Protein AF-A0A9D7I7E7-F1 (afdb_monomer)

Nearest PDB structures (foldseek):
  8u0g-assembly1_B  TM=2.280E-01  e=3.525E+00  Deinococcus radiodurans R1 = ATCC 13939 = DSM 20539

Sequence (241 aa):
MRFFTHRPIELPMTETVLAFILGQGILGSLLHFPALAGQFTLPVLISLITPFACWGLWHLYGVSGTVPKAISQLYQEFRSAPLSWQIMSLAVVFILIASGCSVAAAVTEDARAYYMVLPKVVAASHRLVPLPLYEDFSAVGLLAEMQLAALFLLGMPGGSSRLFCWLTALAGSVILFAISRCAGLARRSQIITLAMLLTSSAAALLWGTGKTDFLPQPTGLLDITTHSEAGMTYPERTLLS

Organism: NCBI:txid2954373

Structure (mm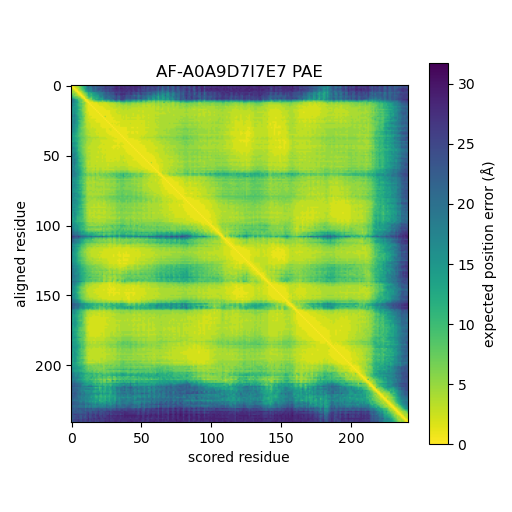CIF, N/CA/C/O backbone):
data_AF-A0A9D7I7E7-F1
#
_entry.id   AF-A0A9D7I7E7-F1
#
loop_
_atom_site.group_PDB
_atom_site.id
_atom_site.type_symbol
_atom_site.label_atom_id
_atom_site.label_alt_id
_atom_site.label_comp_id
_atom_site.label_asym_id
_atom_site.label_entity_id
_atom_site.label_seq_id
_atom_site.pdbx_PDB_ins_code
_atom_site.Cartn_x
_atom_site.Cartn_y
_atom_site.Cartn_z
_atom_site.occupancy
_atom_site.B_iso_or_equiv
_atom_site.auth_seq_id
_atom_site.auth_comp_id
_atom_site.auth_asym_id
_atom_site.auth_atom_id
_atom_site.pdbx_PDB_model_num
ATOM 1 N N . MET A 1 1 ? -25.559 -20.858 27.869 1.00 39.19 1 MET A N 1
ATOM 2 C CA . MET A 1 1 ? -24.573 -19.962 27.228 1.00 39.19 1 MET A CA 1
ATOM 3 C C . MET A 1 1 ? -24.661 -20.145 25.717 1.00 39.19 1 MET A C 1
ATOM 5 O O . MET A 1 1 ? -24.167 -21.137 25.208 1.00 39.19 1 MET A O 1
ATOM 9 N N . ARG A 1 2 ? -25.372 -19.257 25.006 1.00 32.97 2 ARG A N 1
ATOM 10 C CA . ARG A 1 2 ? -25.401 -19.227 23.532 1.00 32.97 2 ARG A CA 1
ATOM 11 C C . ARG A 1 2 ? -24.279 -18.299 23.067 1.00 32.97 2 ARG A C 1
ATOM 13 O O . ARG A 1 2 ? -24.488 -17.097 22.950 1.00 32.97 2 ARG A O 1
ATOM 20 N N . PHE A 1 3 ? -23.077 -18.839 22.907 1.00 45.84 3 PHE A N 1
ATOM 21 C CA . PHE A 1 3 ? -21.965 -18.110 22.306 1.00 45.84 3 PHE A CA 1
ATOM 22 C C . PHE A 1 3 ? -22.146 -18.158 20.777 1.00 45.84 3 PHE A C 1
ATOM 24 O O . PHE A 1 3 ? -22.202 -19.238 20.207 1.00 45.84 3 PHE A O 1
ATOM 31 N N . PHE A 1 4 ? -22.274 -16.991 20.137 1.00 46.12 4 PHE A N 1
ATOM 32 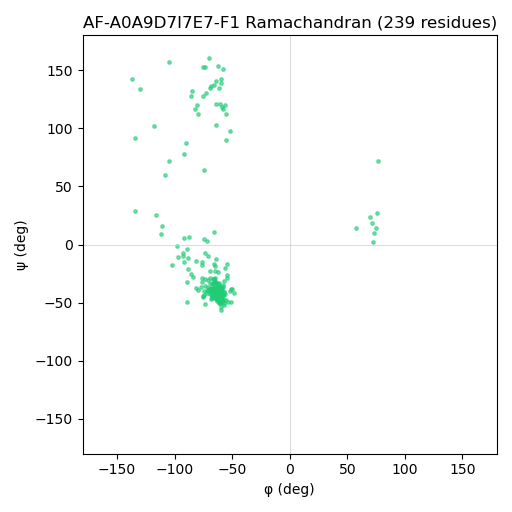C CA . PHE A 1 4 ? -22.257 -16.779 18.675 1.00 46.12 4 PHE A CA 1
ATOM 33 C C . PHE A 1 4 ? -23.517 -17.148 17.858 1.00 46.12 4 PHE A C 1
ATOM 35 O O . PHE A 1 4 ? -23.493 -18.049 17.029 1.00 46.12 4 PHE A O 1
ATOM 42 N N . THR A 1 5 ? -24.607 -16.375 17.973 1.00 41.97 5 THR A N 1
ATOM 43 C CA . THR A 1 5 ? -25.711 -16.397 16.973 1.00 41.97 5 THR A CA 1
ATOM 44 C C . THR A 1 5 ? -25.855 -15.115 16.148 1.00 41.97 5 THR A C 1
ATOM 46 O O . THR A 1 5 ? -26.797 -14.989 15.370 1.00 41.97 5 THR A O 1
ATOM 49 N N . HIS A 1 6 ? -24.916 -14.174 16.243 1.00 41.34 6 HIS A N 1
ATOM 50 C CA . HIS A 1 6 ? -24.877 -13.021 15.343 1.00 41.34 6 HIS A CA 1
ATOM 51 C C . HIS A 1 6 ? -23.580 -13.030 14.541 1.00 41.34 6 HIS A C 1
ATOM 53 O O . HIS A 1 6 ? -22.527 -12.656 15.051 1.00 41.34 6 HIS A O 1
ATOM 59 N N . ARG A 1 7 ? -23.666 -13.457 13.271 1.00 45.22 7 ARG A N 1
ATOM 60 C CA . ARG A 1 7 ? -22.649 -13.113 12.271 1.00 45.22 7 ARG A CA 1
ATOM 61 C C . ARG A 1 7 ? -22.603 -11.582 12.188 1.00 45.22 7 ARG A C 1
ATOM 63 O O . ARG A 1 7 ? -23.636 -10.985 11.879 1.00 45.22 7 ARG A O 1
ATOM 70 N N . PRO A 1 8 ? -21.473 -10.932 12.503 1.00 48.78 8 PRO A N 1
ATOM 71 C CA . PRO A 1 8 ? -21.396 -9.482 12.454 1.00 48.78 8 PRO A CA 1
ATOM 72 C C . PRO A 1 8 ? -21.550 -8.990 11.009 1.00 48.78 8 PRO A C 1
ATOM 74 O O . PRO A 1 8 ? -20.964 -9.542 10.082 1.00 48.78 8 PRO A O 1
ATOM 77 N N . ILE A 1 9 ? -22.326 -7.919 10.841 1.00 50.56 9 ILE A N 1
ATOM 78 C CA . ILE A 1 9 ? -22.757 -7.281 9.580 1.00 50.56 9 ILE A CA 1
ATOM 79 C C . ILE A 1 9 ? -21.586 -6.642 8.775 1.00 50.56 9 ILE A C 1
ATOM 81 O O . ILE A 1 9 ? -21.799 -5.956 7.784 1.00 50.56 9 ILE A O 1
ATOM 85 N N . GLU A 1 10 ? -20.320 -6.887 9.130 1.00 54.44 10 GLU A N 1
ATOM 86 C CA . GLU A 1 10 ? -19.166 -6.116 8.621 1.00 54.44 10 GLU A CA 1
ATOM 87 C C . GLU A 1 10 ? -18.212 -6.867 7.673 1.00 54.44 10 GLU A C 1
ATOM 89 O O . GLU A 1 10 ? -17.110 -6.388 7.408 1.00 54.44 10 GLU A O 1
ATOM 94 N N . LEU A 1 11 ? -18.628 -8.006 7.115 1.00 59.19 11 LEU A N 1
ATOM 95 C CA . LEU A 1 11 ? -17.880 -8.712 6.061 1.00 59.19 11 LEU A CA 1
ATOM 96 C C . LEU A 1 11 ? -17.436 -7.836 4.862 1.00 59.19 11 LEU A C 1
ATOM 98 O O . LEU A 1 11 ? -16.289 -7.997 4.440 1.00 59.19 11 LEU A O 1
ATOM 102 N N . PRO A 1 12 ? -18.217 -6.851 4.354 1.00 71.19 12 PRO A N 1
ATOM 103 C CA . PRO A 1 12 ? -17.837 -6.180 3.106 1.00 71.19 12 PRO A CA 1
ATOM 104 C C . PRO A 1 12 ? -16.560 -5.334 3.210 1.00 71.19 12 PRO A C 1
ATOM 106 O O . PRO A 1 12 ? -15.839 -5.191 2.222 1.00 71.19 12 PRO A O 1
ATOM 109 N N . MET A 1 13 ? -16.238 -4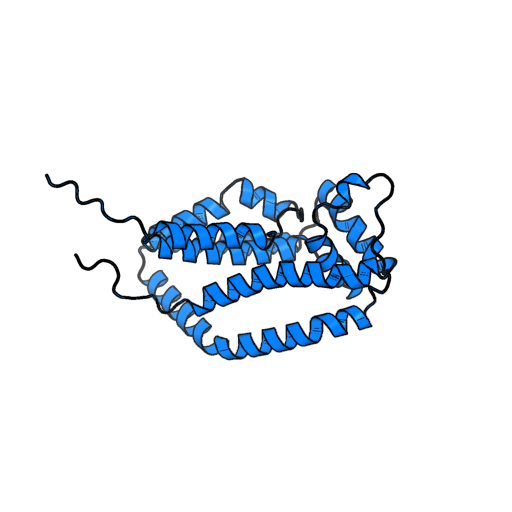.773 4.386 1.00 77.31 13 MET A N 1
ATOM 110 C CA . MET A 1 13 ? -15.012 -3.973 4.540 1.00 77.31 13 MET A CA 1
ATOM 111 C C . MET A 1 13 ? -13.765 -4.853 4.586 1.00 77.31 13 MET A C 1
ATOM 113 O O . MET A 1 13 ? -12.781 -4.541 3.920 1.00 77.31 13 MET A O 1
ATOM 117 N N . THR A 1 14 ? -13.805 -5.969 5.317 1.00 83.38 14 THR A N 1
ATOM 118 C CA . THR A 1 14 ? -12.681 -6.914 5.365 1.00 83.38 14 THR A CA 1
ATOM 119 C C . THR A 1 14 ? -12.438 -7.551 3.999 1.00 83.38 14 THR A C 1
ATOM 121 O O . THR A 1 14 ? -11.290 -7.623 3.572 1.00 83.38 14 THR A O 1
ATOM 124 N N . GLU A 1 15 ? -13.498 -7.930 3.279 1.00 84.25 15 GLU A N 1
ATOM 125 C CA . GLU A 1 15 ? -13.406 -8.443 1.905 1.00 84.25 15 GLU A CA 1
ATOM 126 C C . GLU A 1 15 ? -12.780 -7.418 0.953 1.00 84.25 15 GLU A C 1
ATOM 128 O O . GLU A 1 15 ? -11.873 -7.755 0.196 1.00 84.25 15 GLU A O 1
ATOM 133 N N . THR A 1 16 ? -13.193 -6.148 1.036 1.00 86.25 16 THR A N 1
ATOM 134 C CA . THR A 1 16 ? -12.627 -5.072 0.203 1.00 86.25 16 THR A CA 1
ATOM 135 C C . THR A 1 16 ? -11.146 -4.842 0.510 1.00 86.25 16 THR A C 1
ATOM 137 O O . THR A 1 16 ? -10.344 -4.661 -0.404 1.00 86.25 16 THR A O 1
ATOM 140 N N . VAL A 1 17 ? -10.758 -4.875 1.787 1.00 88.31 17 VAL A N 1
ATOM 141 C CA . VAL A 1 17 ? -9.356 -4.722 2.202 1.00 88.31 17 VAL A CA 1
ATOM 142 C C . VAL A 1 17 ? -8.510 -5.919 1.768 1.00 88.31 17 VAL A C 1
ATOM 144 O O . VAL A 1 17 ? -7.390 -5.738 1.293 1.00 88.31 17 VAL A O 1
ATOM 147 N N . LEU A 1 18 ? -9.042 -7.137 1.870 1.00 88.56 18 LEU A N 1
ATOM 148 C CA . LEU A 1 18 ? -8.365 -8.335 1.384 1.00 88.56 18 LEU A CA 1
ATOM 149 C C . LEU A 1 18 ? -8.192 -8.285 -0.139 1.00 88.56 18 LEU A C 1
ATOM 151 O O . LEU A 1 18 ? -7.091 -8.511 -0.638 1.00 88.56 18 LEU A O 1
ATOM 155 N N . ALA A 1 19 ? -9.245 -7.913 -0.871 1.00 89.06 19 ALA A N 1
ATOM 156 C CA . ALA A 1 19 ? -9.195 -7.707 -2.314 1.00 89.06 19 ALA A CA 1
ATOM 157 C C . ALA A 1 19 ? -8.182 -6.620 -2.700 1.00 89.06 19 ALA A C 1
ATOM 159 O O . ALA A 1 19 ? -7.468 -6.782 -3.686 1.00 89.06 19 ALA A O 1
ATOM 160 N N . PHE A 1 20 ? -8.062 -5.547 -1.910 1.00 89.88 20 PHE A N 1
ATOM 161 C CA . PHE A 1 20 ? -7.036 -4.524 -2.104 1.00 89.88 20 PHE A CA 1
ATOM 162 C C . PHE A 1 20 ? -5.623 -5.106 -1.970 1.00 89.88 20 PHE A C 1
ATOM 164 O O . PHE A 1 20 ? -4.814 -4.919 -2.877 1.00 89.88 20 PHE A O 1
ATOM 171 N N . ILE A 1 21 ? -5.330 -5.842 -0.891 1.00 89.44 21 ILE A N 1
ATOM 172 C CA . ILE A 1 21 ? -4.008 -6.451 -0.676 1.00 89.44 21 ILE A CA 1
ATOM 173 C C . ILE A 1 21 ? -3.663 -7.443 -1.791 1.00 89.44 21 ILE A C 1
ATOM 175 O O . ILE A 1 21 ? -2.581 -7.369 -2.373 1.00 89.44 21 ILE A O 1
ATOM 179 N N . LEU A 1 22 ? -4.586 -8.349 -2.122 1.00 89.31 22 LEU A N 1
ATOM 180 C CA . LEU A 1 22 ? -4.389 -9.310 -3.208 1.00 89.31 22 LEU A CA 1
ATOM 181 C C . LEU A 1 22 ? -4.222 -8.596 -4.552 1.00 89.31 22 LEU A C 1
ATOM 183 O O . LEU A 1 22 ? -3.347 -8.952 -5.341 1.00 89.31 22 LEU A O 1
ATOM 187 N N . GLY A 1 23 ? -5.004 -7.542 -4.779 1.00 90.88 23 GLY A N 1
ATOM 188 C CA . GLY A 1 23 ? -4.911 -6.679 -5.947 1.00 90.88 23 GLY A CA 1
ATOM 189 C C . GLY A 1 23 ? -3.542 -6.019 -6.094 1.00 90.88 23 GLY A C 1
ATOM 190 O O . GLY A 1 23 ? -3.043 -5.953 -7.212 1.00 90.88 23 GLY A O 1
ATOM 191 N N . GLN A 1 24 ? -2.889 -5.597 -5.001 1.00 89.12 24 GLN A N 1
ATOM 192 C CA . GLN A 1 24 ? -1.513 -5.082 -5.057 1.00 89.12 24 GLN A CA 1
ATOM 193 C C . GLN A 1 24 ? -0.538 -6.151 -5.575 1.00 89.12 24 GLN A C 1
ATOM 195 O O . GLN A 1 24 ? 0.230 -5.887 -6.501 1.00 89.12 24 GLN A O 1
ATOM 200 N N . GLY A 1 25 ? -0.616 -7.376 -5.047 1.00 88.38 25 GLY A N 1
ATOM 201 C CA . GLY A 1 25 ? 0.235 -8.485 -5.490 1.00 88.38 25 GLY A CA 1
ATOM 202 C C . GLY A 1 25 ? -0.005 -8.888 -6.950 1.00 88.38 25 GLY A C 1
ATOM 203 O O . GLY A 1 25 ? 0.948 -9.081 -7.712 1.00 88.38 25 GLY A O 1
ATOM 204 N N . ILE A 1 26 ? -1.273 -8.959 -7.368 1.00 91.44 26 ILE A N 1
ATOM 205 C CA . ILE A 1 26 ? -1.655 -9.245 -8.758 1.00 91.44 26 ILE A CA 1
ATOM 206 C C . ILE A 1 26 ? -1.168 -8.127 -9.681 1.00 91.44 26 ILE A C 1
ATOM 208 O O . ILE A 1 26 ? -0.555 -8.413 -10.705 1.00 91.44 26 ILE A O 1
ATOM 212 N N . LEU A 1 27 ? -1.380 -6.860 -9.314 1.00 91.81 27 LEU A N 1
ATOM 213 C CA . LEU A 1 27 ? -0.952 -5.715 -10.113 1.00 91.81 27 LEU A CA 1
ATOM 214 C C . LEU A 1 27 ? 0.570 -5.696 -10.292 1.00 91.81 27 LEU A C 1
ATOM 216 O O . LEU A 1 27 ? 1.036 -5.567 -11.420 1.00 91.81 27 LEU A O 1
ATOM 220 N N . GLY A 1 28 ? 1.342 -5.883 -9.216 1.00 91.12 28 GLY A N 1
ATOM 221 C CA . GLY A 1 28 ? 2.802 -5.990 -9.306 1.00 91.12 28 GLY A CA 1
ATOM 222 C C . GLY A 1 28 ? 3.240 -7.119 -10.246 1.00 91.12 28 GLY A C 1
ATOM 223 O O . GLY A 1 28 ? 4.122 -6.929 -11.078 1.00 91.12 28 GLY A O 1
ATOM 224 N N . SER A 1 29 ? 2.555 -8.265 -10.187 1.00 92.00 29 SER A N 1
ATOM 225 C CA . SER A 1 29 ? 2.827 -9.410 -11.065 1.00 92.00 29 SER A CA 1
ATOM 226 C C . SER A 1 29 ? 2.488 -9.122 -12.529 1.00 92.00 29 SER A C 1
ATOM 228 O O . SER A 1 29 ? 3.259 -9.467 -13.419 1.00 92.00 29 SER A O 1
ATOM 230 N N . LEU A 1 30 ? 1.357 -8.462 -12.794 1.00 94.50 30 LEU A N 1
ATOM 231 C CA . LEU A 1 30 ? 0.938 -8.088 -14.146 1.00 94.50 30 LEU A CA 1
ATOM 232 C C . LEU A 1 30 ? 1.897 -7.079 -14.784 1.00 94.50 30 LEU A C 1
ATOM 234 O O . LEU A 1 30 ? 2.147 -7.156 -15.984 1.00 94.50 30 LEU A O 1
ATOM 238 N N . LEU A 1 31 ? 2.461 -6.167 -13.988 1.00 95.50 31 LEU A N 1
ATOM 239 C CA . LEU A 1 31 ? 3.440 -5.179 -14.443 1.00 95.50 31 LEU A CA 1
ATOM 240 C C . LEU A 1 31 ? 4.795 -5.800 -14.827 1.00 95.50 31 LEU A C 1
ATOM 242 O O . LEU A 1 31 ? 5.504 -5.218 -15.650 1.00 95.50 31 LEU A O 1
ATOM 246 N N . HIS A 1 32 ? 5.136 -6.992 -14.321 1.00 94.00 32 HIS A N 1
ATOM 247 C CA . HIS A 1 32 ? 6.364 -7.689 -14.725 1.00 94.00 32 HIS A CA 1
ATOM 248 C C . HIS A 1 32 ? 6.382 -8.070 -16.202 1.00 94.00 32 HIS A C 1
ATOM 250 O O . HIS A 1 32 ? 7.414 -7.921 -16.849 1.00 94.00 32 HIS A O 1
ATOM 256 N N . PHE A 1 33 ? 5.271 -8.569 -16.750 1.00 95.44 33 PHE A N 1
ATOM 257 C CA . PHE A 1 33 ? 5.227 -9.059 -18.131 1.00 95.44 33 PHE A CA 1
ATOM 258 C C . PHE A 1 33 ? 5.642 -8.003 -19.168 1.00 95.44 33 PHE A C 1
ATOM 260 O O . PHE A 1 33 ? 6.555 -8.282 -19.951 1.00 95.44 33 PHE A O 1
ATOM 267 N N . PRO A 1 34 ? 5.064 -6.783 -19.182 1.00 96.38 34 PRO A N 1
ATOM 268 C CA . PRO A 1 34 ? 5.501 -5.747 -20.111 1.00 96.38 34 PRO A CA 1
ATOM 269 C C . PRO A 1 34 ? 6.936 -5.287 -19.837 1.00 96.38 34 PRO A C 1
ATOM 271 O O . PRO A 1 34 ? 7.652 -4.972 -20.784 1.00 96.38 34 PRO A O 1
ATOM 274 N N . ALA A 1 35 ? 7.397 -5.294 -18.583 1.00 96.38 35 ALA A N 1
ATOM 275 C CA . ALA A 1 35 ? 8.782 -4.959 -18.257 1.00 96.38 35 ALA A CA 1
ATOM 276 C C . ALA A 1 35 ? 9.779 -5.997 -18.790 1.00 96.38 35 ALA A C 1
ATOM 278 O O . ALA A 1 35 ? 10.775 -5.630 -19.413 1.00 96.38 35 ALA A O 1
ATOM 279 N N . LEU A 1 36 ? 9.497 -7.290 -18.646 1.00 95.62 36 LEU A N 1
ATOM 280 C CA . LEU A 1 36 ? 10.317 -8.361 -19.219 1.00 95.62 36 LEU A CA 1
ATOM 281 C C . LEU A 1 36 ? 10.325 -8.321 -20.753 1.00 95.62 36 LEU A C 1
ATOM 283 O O . LEU A 1 36 ? 11.368 -8.540 -21.369 1.00 95.62 36 LEU A O 1
ATOM 287 N N . ALA A 1 37 ? 9.189 -7.978 -21.364 1.00 96.94 37 ALA A N 1
ATOM 288 C CA . ALA A 1 37 ? 9.056 -7.825 -22.811 1.00 96.94 37 ALA A CA 1
ATOM 289 C C . ALA A 1 37 ? 9.724 -6.552 -23.373 1.00 96.94 37 ALA A C 1
ATOM 291 O O . ALA A 1 37 ? 9.768 -6.382 -24.589 1.00 96.94 37 ALA A O 1
ATOM 292 N N . GLY A 1 38 ? 10.227 -5.647 -22.523 1.00 96.44 38 GLY A N 1
ATOM 293 C CA . GLY A 1 38 ? 10.776 -4.358 -22.962 1.00 96.44 38 GLY A CA 1
ATOM 294 C C . GLY A 1 38 ? 9.716 -3.382 -23.486 1.00 96.44 38 GLY A C 1
ATOM 295 O O . GLY A 1 38 ? 10.020 -2.506 -24.289 1.00 96.44 38 GLY A O 1
ATOM 296 N N . GLN A 1 39 ? 8.461 -3.557 -23.069 1.00 97.25 39 GLN A N 1
ATOM 297 C CA . GLN A 1 39 ? 7.304 -2.760 -23.478 1.00 97.25 39 GLN A CA 1
ATOM 298 C C . GLN A 1 39 ? 6.680 -1.998 -22.300 1.00 97.25 39 GLN A C 1
ATOM 300 O O . GLN A 1 39 ? 5.497 -1.656 -22.345 1.00 97.25 39 GLN A O 1
ATOM 305 N N . PHE A 1 40 ? 7.449 -1.704 -21.245 1.00 97.19 40 PHE A N 1
ATOM 306 C CA . PHE A 1 40 ? 6.977 -0.953 -20.074 1.00 97.19 40 PHE A CA 1
ATOM 307 C C . PHE A 1 40 ? 6.822 0.543 -20.381 1.00 97.19 40 PHE A C 1
ATOM 309 O O . PHE A 1 40 ? 7.532 1.399 -19.858 1.00 97.19 40 PHE A O 1
ATOM 316 N N . THR A 1 41 ? 5.908 0.849 -21.295 1.00 97.44 41 THR A N 1
ATOM 317 C CA . THR A 1 41 ? 5.625 2.184 -21.823 1.00 97.44 41 THR A CA 1
ATOM 318 C C . THR A 1 41 ? 4.334 2.735 -21.228 1.00 97.44 41 THR A C 1
ATOM 320 O O . THR A 1 41 ? 3.469 1.984 -20.774 1.00 97.44 41 THR A O 1
ATOM 323 N N . LEU A 1 42 ? 4.188 4.062 -21.229 1.00 97.12 42 LEU A N 1
ATOM 324 C CA . LEU A 1 42 ? 3.023 4.730 -20.649 1.00 97.12 42 LEU A CA 1
ATOM 325 C C . LEU A 1 42 ? 1.680 4.253 -21.253 1.00 97.12 42 LEU A C 1
ATOM 327 O O . LEU A 1 42 ? 0.763 3.993 -20.475 1.00 97.12 42 LEU A O 1
ATOM 331 N N . PRO A 1 43 ? 1.535 4.060 -22.584 1.00 97.75 43 PRO A N 1
ATOM 332 C CA . PRO A 1 43 ? 0.288 3.550 -23.157 1.00 97.75 43 PRO A CA 1
ATOM 333 C C . PRO A 1 43 ? -0.058 2.140 -22.672 1.00 97.75 43 PRO A C 1
ATOM 335 O O . PRO A 1 43 ? -1.206 1.883 -22.315 1.00 97.75 43 PRO A O 1
ATOM 338 N N . VAL A 1 44 ? 0.936 1.245 -22.605 1.00 97.38 44 VAL A N 1
ATOM 339 C CA . VAL A 1 44 ? 0.751 -0.125 -22.100 1.00 97.38 44 VAL A CA 1
ATOM 340 C C . VAL A 1 44 ? 0.334 -0.085 -20.633 1.00 97.38 44 VAL A C 1
ATOM 342 O O . VAL A 1 44 ? -0.662 -0.707 -20.267 1.00 97.38 44 VAL A O 1
ATOM 345 N N . LEU A 1 45 ? 1.022 0.717 -19.816 1.00 96.88 45 LEU A N 1
ATOM 346 C CA . LEU A 1 45 ? 0.704 0.896 -18.403 1.00 96.88 45 LEU A CA 1
ATOM 347 C C . LEU A 1 45 ? -0.739 1.378 -18.190 1.00 96.88 45 LEU A C 1
ATOM 349 O O . LEU A 1 45 ? -1.478 0.777 -17.413 1.00 96.88 45 LEU A O 1
ATOM 353 N N . ILE A 1 46 ? -1.150 2.439 -18.893 1.00 97.06 46 ILE A N 1
ATOM 354 C CA . ILE A 1 46 ? -2.509 2.986 -18.798 1.00 97.06 46 ILE A CA 1
ATOM 355 C C . ILE A 1 46 ? -3.525 1.933 -19.244 1.00 97.06 46 ILE A C 1
ATOM 357 O O . ILE A 1 46 ? -4.462 1.649 -18.505 1.00 97.06 46 ILE A O 1
ATOM 361 N N . SER A 1 47 ? -3.311 1.295 -20.399 1.00 96.50 47 SER A N 1
ATOM 362 C CA . SER A 1 47 ? -4.230 0.276 -20.921 1.00 96.50 47 SER A CA 1
ATOM 363 C C . SER A 1 47 ? -4.435 -0.894 -19.954 1.00 96.50 47 SER A C 1
ATOM 365 O O . SER A 1 47 ? -5.546 -1.409 -19.842 1.00 96.50 47 SER A O 1
ATOM 367 N N . LEU A 1 48 ? -3.384 -1.270 -19.218 1.00 95.81 48 LEU A N 1
ATOM 368 C CA . LEU A 1 48 ? -3.423 -2.341 -18.236 1.00 95.81 48 LEU A CA 1
ATOM 369 C C . LEU A 1 48 ? -4.142 -1.909 -16.954 1.00 95.81 48 LEU A C 1
ATOM 371 O O . LEU A 1 48 ? -4.963 -2.661 -16.444 1.00 95.81 48 LEU A O 1
ATOM 375 N N . ILE A 1 49 ? -3.860 -0.711 -16.428 1.00 95.19 49 ILE A N 1
ATOM 376 C CA . ILE A 1 49 ? -4.387 -0.248 -15.132 1.00 95.19 49 ILE A CA 1
ATOM 377 C C . ILE A 1 49 ? -5.831 0.252 -15.233 1.00 95.19 49 ILE A C 1
ATOM 379 O O . ILE A 1 49 ? -6.627 -0.002 -14.327 1.00 95.19 49 ILE A O 1
ATOM 383 N N . THR A 1 50 ? -6.194 0.954 -16.310 1.00 95.19 50 THR A N 1
ATOM 384 C CA . THR A 1 50 ? -7.515 1.578 -16.474 1.00 95.19 50 THR A CA 1
ATOM 385 C C . THR A 1 50 ? -8.698 0.631 -16.233 1.00 95.19 50 THR A C 1
ATOM 387 O O . THR A 1 50 ? -9.564 1.015 -15.446 1.00 95.19 50 THR A O 1
ATOM 390 N N . PRO A 1 51 ? -8.782 -0.588 -16.808 1.00 94.94 51 PRO A N 1
ATOM 391 C CA . PRO A 1 51 ? -9.930 -1.466 -16.567 1.00 94.94 51 PRO A CA 1
ATOM 392 C C . PRO A 1 51 ? -10.069 -1.855 -15.089 1.00 94.94 51 PRO A C 1
ATOM 394 O O . PRO A 1 51 ? -11.176 -1.818 -14.550 1.00 94.94 51 PRO A O 1
ATOM 397 N N . PHE A 1 52 ? -8.959 -2.149 -14.403 1.00 93.19 52 PHE A N 1
ATOM 398 C CA . PHE A 1 52 ? -8.975 -2.466 -12.972 1.00 93.19 52 PHE A CA 1
ATOM 399 C C . PHE A 1 52 ? -9.328 -1.248 -12.117 1.00 93.19 52 PHE A C 1
ATOM 401 O O . PHE A 1 52 ? -10.069 -1.380 -11.145 1.00 93.19 52 PHE A O 1
ATOM 408 N N . ALA A 1 53 ? -8.850 -0.057 -12.486 1.00 92.00 53 ALA A N 1
ATOM 409 C CA . ALA A 1 53 ? -9.200 1.184 -11.804 1.00 92.00 53 ALA A CA 1
ATOM 410 C C . ALA A 1 53 ? -10.696 1.502 -11.952 1.00 92.00 53 ALA A C 1
ATOM 412 O O . ALA A 1 53 ? -11.362 1.787 -10.958 1.00 92.00 53 ALA A O 1
ATOM 413 N N . CYS A 1 54 ? -11.251 1.389 -13.163 1.00 94.94 54 CYS A N 1
ATOM 414 C CA . CYS A 1 54 ? -12.681 1.569 -13.415 1.00 94.94 54 CYS A CA 1
ATOM 415 C C . CYS A 1 54 ? -13.526 0.550 -12.640 1.00 94.94 54 CYS A C 1
ATOM 417 O O . CYS A 1 54 ? -14.509 0.932 -12.005 1.00 94.94 54 CYS A O 1
ATOM 419 N N . TRP A 1 55 ? -13.121 -0.724 -12.634 1.00 92.50 55 TRP A N 1
ATOM 420 C CA . TRP A 1 55 ? -13.783 -1.766 -11.846 1.00 92.50 55 TRP A CA 1
ATOM 421 C C . TRP A 1 55 ? -13.738 -1.459 -10.346 1.00 92.50 55 TRP A C 1
ATOM 423 O O . TRP A 1 55 ? -14.760 -1.516 -9.665 1.00 92.50 55 TRP A O 1
ATOM 433 N N . GLY A 1 56 ? -12.562 -1.102 -9.824 1.00 89.94 56 GLY A N 1
ATOM 434 C CA . GLY A 1 56 ? -12.376 -0.756 -8.418 1.00 89.94 56 GLY A CA 1
ATOM 435 C C . GLY A 1 56 ? -13.236 0.435 -7.999 1.00 89.94 56 GLY A C 1
ATOM 436 O O . GLY A 1 56 ? -13.910 0.370 -6.974 1.00 89.94 56 GLY A O 1
ATOM 437 N N . LEU A 1 57 ? -13.284 1.491 -8.817 1.00 91.25 57 LEU A N 1
ATOM 438 C CA . LEU A 1 57 ? -14.135 2.661 -8.581 1.00 91.25 57 LEU A CA 1
ATOM 439 C C . LEU A 1 57 ? -15.627 2.310 -8.610 1.00 91.25 57 LEU A C 1
ATOM 441 O O . LEU A 1 57 ? -16.375 2.781 -7.754 1.00 91.25 57 LEU A O 1
ATOM 445 N N . TRP A 1 58 ? -16.062 1.461 -9.544 1.00 93.31 58 TRP A N 1
ATOM 446 C CA . TRP A 1 58 ? -17.447 0.994 -9.594 1.00 93.31 58 TRP A CA 1
ATOM 447 C C . TRP A 1 58 ? -17.817 0.195 -8.337 1.00 93.31 58 TRP A C 1
ATOM 449 O O . TRP A 1 58 ? -18.849 0.455 -7.715 1.00 93.31 58 TRP A O 1
ATOM 459 N N . HIS A 1 59 ? -16.945 -0.714 -7.900 1.00 88.69 59 HIS A N 1
ATOM 460 C CA . HIS A 1 59 ? -17.159 -1.477 -6.673 1.00 88.69 59 HIS A CA 1
ATOM 461 C C . HIS A 1 59 ? 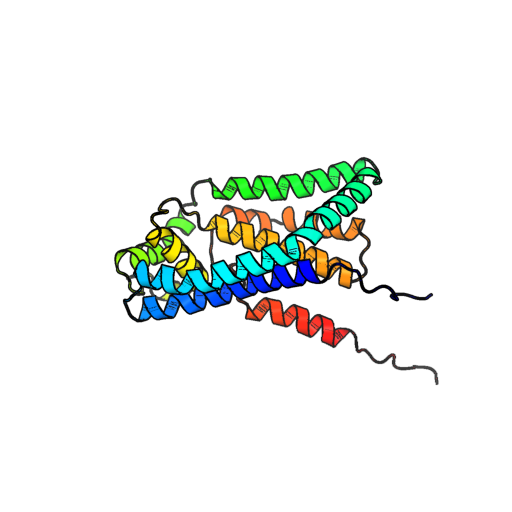-17.198 -0.567 -5.433 1.00 88.69 59 HIS A C 1
ATOM 463 O O . HIS A 1 59 ? -18.100 -0.679 -4.603 1.00 88.69 59 HIS A O 1
ATOM 469 N N . LEU A 1 60 ? -16.274 0.396 -5.331 1.00 86.94 60 LEU A N 1
ATOM 470 C CA . LEU A 1 60 ? -16.256 1.391 -4.252 1.00 86.94 60 LEU A CA 1
ATOM 471 C C . LEU A 1 60 ? -17.537 2.231 -4.220 1.00 86.94 60 LEU A C 1
ATOM 473 O O . LEU A 1 60 ? -18.061 2.506 -3.140 1.00 86.94 60 LEU A O 1
ATOM 477 N N . TYR A 1 61 ? -18.076 2.598 -5.384 1.00 89.12 61 TYR A N 1
ATOM 478 C CA . TYR A 1 61 ? -19.346 3.311 -5.470 1.00 89.12 61 TYR A CA 1
ATOM 479 C C . TYR A 1 61 ? -20.504 2.487 -4.888 1.00 89.12 61 TYR A C 1
ATOM 481 O O . TYR A 1 61 ? -21.312 3.025 -4.131 1.00 89.12 61 TYR A O 1
ATOM 489 N N . GLY A 1 62 ? -20.543 1.174 -5.145 1.00 86.69 62 GLY A N 1
ATOM 490 C CA . GLY A 1 62 ? -21.538 0.268 -4.559 1.00 86.69 62 GLY A CA 1
ATOM 491 C C . GLY A 1 62 ? -21.448 0.152 -3.031 1.00 86.69 62 GLY A C 1
ATOM 492 O O . GLY A 1 62 ? -22.469 0.047 -2.352 1.00 86.69 62 GLY A O 1
ATOM 493 N N . VAL A 1 63 ? -20.237 0.235 -2.473 1.00 84.50 63 VAL A N 1
ATOM 494 C CA . VAL A 1 63 ? -19.984 0.145 -1.021 1.00 84.50 63 VAL A CA 1
ATOM 495 C C . VAL A 1 63 ? -20.082 1.515 -0.325 1.00 84.50 63 VAL A C 1
ATOM 497 O O . VAL A 1 63 ? -20.181 1.589 0.897 1.00 84.50 63 VAL A O 1
ATOM 500 N N . SER A 1 64 ? -20.140 2.621 -1.072 1.00 83.06 64 SER A N 1
ATOM 501 C CA . SER A 1 64 ? -20.128 3.987 -0.522 1.00 83.06 64 SER A CA 1
ATOM 502 C C . SER A 1 64 ? -21.210 4.264 0.534 1.00 83.06 64 SER A C 1
ATOM 504 O O . SER A 1 64 ? -20.987 5.054 1.448 1.00 83.06 64 SER A O 1
ATOM 506 N N . GLY A 1 65 ? -22.358 3.579 0.476 1.00 83.69 65 GLY A N 1
ATOM 507 C CA . GLY A 1 65 ? -23.436 3.719 1.460 1.00 83.69 65 GLY A CA 1
ATOM 508 C C . GLY A 1 65 ? -23.195 3.021 2.807 1.00 83.69 65 GLY A C 1
ATOM 509 O O . GLY A 1 65 ? -23.881 3.334 3.785 1.00 83.69 65 GLY A O 1
ATOM 510 N N . THR A 1 66 ? -22.253 2.076 2.898 1.00 84.31 66 THR A N 1
ATOM 511 C CA . THR A 1 66 ? -21.971 1.329 4.140 1.00 84.31 66 THR A CA 1
ATOM 512 C C . THR A 1 66 ? -20.922 2.020 5.004 1.00 84.31 66 THR A C 1
ATOM 514 O O . THR A 1 66 ? -21.030 1.992 6.231 1.00 84.31 66 THR A O 1
ATOM 517 N N . VAL A 1 67 ? -19.961 2.712 4.386 1.00 83.88 67 VAL A N 1
ATOM 518 C CA . VAL A 1 67 ? -18.863 3.393 5.087 1.00 83.88 67 VAL A CA 1
ATOM 519 C C . VAL A 1 67 ? -19.370 4.456 6.077 1.00 83.88 67 VAL A C 1
ATOM 521 O O . VAL A 1 67 ? -18.979 4.394 7.243 1.00 83.88 67 VAL A O 1
ATOM 524 N N . PRO A 1 68 ? -20.297 5.372 5.722 1.00 87.12 68 PRO A N 1
ATOM 525 C CA . PRO A 1 68 ? -20.827 6.352 6.672 1.00 87.12 68 PRO A CA 1
ATOM 526 C C . PRO A 1 68 ? -21.559 5.708 7.852 1.00 87.12 68 PRO A C 1
ATOM 528 O O . PRO A 1 68 ? -21.479 6.205 8.974 1.00 87.12 68 PRO A O 1
ATOM 531 N N . LYS A 1 69 ? -22.253 4.584 7.620 1.00 87.25 69 LYS A N 1
ATOM 532 C CA . LYS A 1 69 ? -22.946 3.841 8.682 1.00 87.25 69 LYS A CA 1
ATOM 533 C C . LYS A 1 69 ? -21.945 3.225 9.656 1.00 87.25 69 LYS A C 1
ATOM 535 O O . LYS A 1 69 ? -22.115 3.388 10.861 1.00 87.25 69 LYS A O 1
ATOM 540 N N . ALA A 1 70 ? -20.884 2.602 9.141 1.00 84.69 70 ALA A N 1
ATOM 541 C CA . ALA A 1 70 ? -19.802 2.062 9.959 1.00 84.69 70 ALA A CA 1
ATOM 542 C C . ALA A 1 70 ? -19.102 3.169 10.765 1.00 84.69 70 ALA A C 1
ATOM 544 O O . ALA A 1 70 ? -18.924 3.036 11.972 1.00 84.69 70 ALA A O 1
ATOM 545 N N . ILE A 1 71 ? -18.785 4.307 10.136 1.00 87.44 71 ILE A N 1
ATOM 546 C CA . ILE A 1 71 ? -18.195 5.471 10.821 1.00 87.44 71 ILE A CA 1
ATOM 547 C C . ILE A 1 71 ? -19.129 6.001 11.916 1.00 87.44 71 ILE A C 1
ATOM 549 O O . ILE A 1 71 ? -18.674 6.310 13.015 1.00 87.44 71 ILE A O 1
ATOM 553 N N . SER A 1 72 ? -20.435 6.084 11.650 1.00 91.00 72 SER A N 1
ATOM 554 C CA . SER A 1 72 ? -21.417 6.544 12.636 1.00 91.00 72 SER A CA 1
ATOM 555 C C . SER A 1 72 ? -21.494 5.614 13.850 1.00 91.00 72 SER A C 1
ATOM 557 O O . SER A 1 72 ? -21.480 6.092 14.983 1.00 91.00 72 SER A O 1
ATOM 559 N N . GLN A 1 73 ? -21.500 4.296 13.629 1.00 88.69 73 GLN A N 1
ATOM 560 C CA . GLN A 1 73 ? -21.473 3.298 14.703 1.00 88.69 73 GLN A CA 1
ATOM 561 C C . GLN A 1 73 ? -20.187 3.403 15.530 1.00 88.69 73 GLN A C 1
ATOM 563 O O . GLN A 1 73 ? -20.255 3.522 16.752 1.00 88.69 73 GLN A O 1
ATOM 568 N N . LEU A 1 74 ? -19.026 3.479 14.869 1.00 87.94 74 LEU A N 1
ATOM 569 C CA . LEU A 1 74 ? -17.726 3.680 15.519 1.00 87.94 74 LEU A CA 1
ATOM 570 C C . LEU A 1 74 ? -17.696 4.954 16.369 1.00 87.94 74 LEU A C 1
ATOM 572 O O . LEU A 1 74 ? -17.163 4.955 17.477 1.00 87.94 74 LEU A O 1
ATOM 576 N N . TYR A 1 75 ? -18.282 6.038 15.864 1.00 92.50 75 TYR A N 1
ATOM 577 C CA . TYR A 1 75 ? -18.352 7.308 16.573 1.00 92.50 75 TYR A CA 1
ATOM 578 C C . TYR A 1 75 ? -19.252 7.235 17.814 1.00 92.50 75 TYR A C 1
ATOM 580 O O . TYR A 1 75 ? -18.886 7.748 18.873 1.00 92.50 75 TYR A O 1
ATOM 588 N N . GLN A 1 76 ? -20.412 6.580 17.712 1.00 92.25 76 GLN A N 1
ATOM 589 C CA . GLN A 1 76 ? -21.305 6.369 18.855 1.00 92.25 76 GLN A CA 1
ATOM 590 C C . GLN A 1 76 ? -20.637 5.499 19.928 1.00 92.25 76 GLN A C 1
ATOM 592 O O . GLN A 1 76 ? -20.654 5.864 21.106 1.00 92.25 76 GLN A O 1
ATOM 597 N N . GLU A 1 77 ? -19.979 4.407 19.524 1.00 88.94 77 GLU A N 1
ATOM 598 C CA . GLU A 1 77 ? -19.198 3.551 20.423 1.00 88.94 77 GLU A CA 1
ATOM 599 C C . GLU A 1 77 ? -18.088 4.343 21.121 1.00 88.94 77 GLU A C 1
ATOM 601 O O . GLU A 1 77 ? -17.983 4.312 22.348 1.00 88.94 77 GLU A O 1
ATOM 606 N N . PHE A 1 78 ? -17.308 5.112 20.357 1.00 92.44 78 PHE A N 1
ATOM 607 C CA . PHE A 1 78 ? -16.238 5.958 20.878 1.00 92.44 78 PHE A CA 1
ATOM 608 C C . PHE A 1 78 ? -16.758 6.958 21.917 1.00 92.44 78 PHE A C 1
ATOM 610 O O . PHE A 1 78 ? -16.211 7.051 23.015 1.00 92.44 78 PHE A O 1
ATOM 617 N N . ARG A 1 79 ? -17.855 7.662 21.614 1.00 95.06 79 ARG A N 1
ATOM 618 C CA . ARG A 1 79 ? -18.444 8.658 22.520 1.00 95.06 79 ARG A CA 1
ATOM 619 C C . ARG A 1 79 ? -19.003 8.035 23.800 1.00 95.06 79 ARG A C 1
ATOM 621 O O . ARG A 1 79 ? -18.966 8.675 24.847 1.00 95.06 79 ARG A O 1
ATOM 628 N N . SER A 1 80 ? -19.509 6.805 23.725 1.00 94.06 80 SER A N 1
ATOM 629 C CA . SER A 1 80 ? -20.019 6.068 24.889 1.00 94.06 80 SER A CA 1
ATOM 630 C C . SER A 1 80 ? -18.917 5.491 25.790 1.00 94.06 80 SER A C 1
ATOM 632 O O . SER A 1 80 ? -19.186 5.097 26.925 1.00 94.06 80 SER A O 1
ATOM 634 N N . ALA A 1 81 ? -17.672 5.426 25.308 1.00 93.69 81 ALA A N 1
ATOM 635 C CA . ALA A 1 81 ? -16.565 4.831 26.044 1.00 93.69 81 ALA A CA 1
ATOM 636 C C . ALA A 1 81 ? -16.057 5.746 27.180 1.00 93.69 81 ALA A C 1
ATOM 638 O O . ALA A 1 81 ? -16.129 6.970 27.063 1.00 93.69 81 ALA A O 1
ATOM 639 N N . PRO A 1 82 ? -15.474 5.184 28.260 1.00 96.81 82 PRO A N 1
ATOM 640 C CA . PRO A 1 82 ? -14.794 5.971 29.290 1.00 96.81 82 PRO A CA 1
ATOM 641 C C . PRO A 1 82 ? -13.656 6.824 28.711 1.00 96.81 82 PRO A C 1
ATOM 643 O O . PRO A 1 82 ? -12.995 6.406 27.759 1.00 96.81 82 PRO A O 1
ATOM 646 N N . LEU A 1 83 ? -13.364 7.970 29.337 1.00 97.12 83 LEU A N 1
ATOM 647 C CA . LEU A 1 83 ? -12.357 8.933 28.863 1.00 97.12 83 LEU A CA 1
ATOM 648 C C . LEU A 1 83 ? -10.985 8.295 28.580 1.00 97.12 83 LEU A C 1
ATOM 650 O O . LEU A 1 83 ? -10.361 8.598 27.567 1.00 97.12 83 LEU A O 1
ATOM 654 N N . SER A 1 84 ? -10.531 7.364 29.425 1.00 97.06 84 SER A N 1
ATOM 655 C CA . SER A 1 84 ? -9.259 6.654 29.223 1.00 97.06 84 SER A CA 1
ATOM 656 C C . SER A 1 84 ? -9.214 5.875 27.902 1.00 97.06 84 SER A C 1
ATOM 658 O O . SER A 1 84 ? -8.199 5.882 27.208 1.00 97.06 84 SER A O 1
ATOM 660 N N . TRP A 1 85 ? -10.326 5.251 27.511 1.00 94.38 85 TRP A N 1
ATOM 661 C CA . TRP A 1 85 ? -10.449 4.519 26.250 1.00 94.38 85 TRP A CA 1
ATOM 662 C C . TRP A 1 85 ? -10.593 5.439 25.043 1.00 94.38 85 TRP A C 1
ATOM 664 O O . TRP A 1 85 ? -10.102 5.103 23.963 1.00 94.38 85 TRP A O 1
ATOM 674 N N . GLN A 1 86 ? -11.219 6.602 25.222 1.00 95.50 86 GLN A N 1
ATOM 675 C CA . GLN A 1 86 ? -11.264 7.629 24.185 1.00 95.50 86 GLN A CA 1
ATOM 676 C C . GLN A 1 86 ? -9.854 8.132 23.867 1.00 95.50 86 GLN A C 1
ATOM 678 O O . GLN A 1 86 ? -9.455 8.127 22.705 1.00 95.50 86 GLN A O 1
ATOM 683 N N . ILE A 1 87 ? -9.069 8.473 24.895 1.00 96.44 87 ILE A N 1
ATOM 684 C CA . ILE A 1 87 ? -7.674 8.914 24.743 1.00 96.44 87 ILE A CA 1
ATOM 685 C C . ILE A 1 87 ? -6.834 7.826 24.067 1.00 96.44 87 ILE A C 1
ATOM 687 O O . ILE A 1 87 ? -6.126 8.119 23.109 1.00 96.44 87 ILE A O 1
ATOM 691 N N . MET A 1 88 ? -6.951 6.569 24.510 1.00 95.44 88 MET A N 1
ATOM 692 C CA . MET A 1 88 ? -6.228 5.447 23.900 1.00 95.44 88 MET A CA 1
ATOM 693 C C . MET A 1 88 ? -6.568 5.286 22.411 1.00 95.44 88 MET A C 1
ATOM 695 O O . MET A 1 88 ? -5.673 5.170 21.578 1.00 95.44 88 MET A O 1
ATOM 699 N N . SER A 1 89 ? -7.855 5.317 22.056 1.00 94.00 89 SER A N 1
ATOM 700 C CA . SER A 1 89 ? -8.293 5.172 20.660 1.00 94.00 89 SER A CA 1
ATOM 701 C C . SER A 1 89 ? -7.812 6.340 19.796 1.00 94.00 89 SER A C 1
ATOM 703 O O . SER A 1 89 ? -7.346 6.127 18.679 1.00 94.00 89 SER A O 1
ATOM 705 N N . LEU A 1 90 ? -7.870 7.566 20.328 1.00 95.69 90 LEU A N 1
ATOM 706 C CA . LEU A 1 90 ? -7.322 8.758 19.681 1.00 95.69 90 LEU A CA 1
ATOM 707 C C . LEU A 1 90 ? -5.814 8.645 19.469 1.00 95.69 90 LEU A C 1
ATOM 709 O O . LEU A 1 90 ? -5.347 8.971 18.387 1.00 95.69 90 LEU A O 1
ATOM 713 N N . ALA A 1 91 ? -5.064 8.154 20.457 1.00 95.44 91 ALA A N 1
ATOM 714 C CA . ALA A 1 91 ? -3.624 7.954 20.338 1.00 95.44 91 ALA A CA 1
ATOM 715 C C . ALA A 1 91 ? -3.281 6.927 19.246 1.00 95.44 91 ALA A C 1
ATOM 717 O O . ALA A 1 91 ? -2.402 7.184 18.429 1.00 95.44 91 ALA A O 1
ATOM 718 N N . VAL A 1 92 ? -4.009 5.806 19.173 1.00 93.88 92 VAL A N 1
ATOM 719 C CA . VAL A 1 92 ? -3.842 4.792 18.113 1.00 93.88 92 VAL A CA 1
ATOM 720 C C . VAL A 1 92 ? -4.106 5.395 16.731 1.00 93.88 92 VAL A C 1
ATOM 722 O O . VAL A 1 92 ? -3.278 5.265 15.832 1.00 93.88 92 VAL A O 1
ATOM 725 N N . VAL A 1 93 ? -5.232 6.097 16.563 1.00 92.06 93 VAL A N 1
ATOM 726 C CA . VAL A 1 93 ? -5.576 6.762 15.295 1.00 92.06 93 VAL A CA 1
ATOM 727 C C . VAL A 1 93 ? -4.550 7.840 14.946 1.00 92.06 93 VAL A C 1
ATOM 729 O O . VAL A 1 93 ? -4.133 7.942 13.796 1.00 92.06 93 VAL A O 1
ATOM 732 N N . PHE A 1 94 ? -4.100 8.613 15.932 1.00 93.81 94 PHE A N 1
ATOM 733 C CA . PHE A 1 94 ? -3.082 9.638 15.748 1.00 93.81 94 PHE A CA 1
ATOM 734 C C . PHE A 1 94 ? -1.759 9.039 15.272 1.00 93.81 94 PHE A C 1
ATOM 736 O O . PHE A 1 94 ? -1.213 9.531 14.294 1.00 93.81 94 PHE A O 1
ATOM 743 N N . ILE A 1 95 ? -1.271 7.957 15.890 1.00 91.88 95 ILE A N 1
ATOM 744 C CA . ILE A 1 95 ? -0.046 7.264 15.454 1.00 91.88 95 ILE A CA 1
ATOM 745 C C . ILE A 1 95 ? -0.195 6.759 14.013 1.00 91.88 95 ILE A C 1
ATOM 747 O O . ILE A 1 95 ? 0.720 6.922 13.209 1.00 91.88 95 ILE A O 1
ATOM 751 N N . LEU A 1 96 ? -1.354 6.192 13.667 1.00 89.31 96 LEU A N 1
ATOM 752 C CA . LEU A 1 96 ? -1.635 5.673 12.327 1.00 89.31 96 LEU A CA 1
ATOM 753 C C . LEU A 1 96 ? -1.674 6.772 11.247 1.00 89.31 96 LEU A C 1
ATOM 755 O O . LEU A 1 96 ? -1.218 6.567 10.123 1.00 89.31 96 LEU A O 1
ATOM 759 N N . ILE A 1 97 ? -2.213 7.948 11.577 1.00 89.38 97 ILE A N 1
ATOM 760 C CA . ILE A 1 97 ? -2.233 9.109 10.674 1.00 89.38 97 ILE A CA 1
ATOM 761 C C . ILE A 1 97 ? -0.845 9.754 10.606 1.00 89.38 97 ILE A C 1
ATOM 763 O O . ILE A 1 97 ? -0.361 10.060 9.518 1.00 89.38 97 ILE A O 1
ATOM 767 N N . ALA A 1 98 ? -0.178 9.924 11.749 1.00 88.94 98 ALA A N 1
ATOM 768 C CA . ALA A 1 98 ? 1.160 10.498 11.835 1.00 88.94 98 ALA A CA 1
ATOM 769 C C . ALA A 1 98 ? 2.194 9.645 11.085 1.00 88.94 98 ALA A C 1
ATOM 771 O O . ALA A 1 98 ? 3.094 10.197 10.454 1.00 88.94 98 ALA A O 1
ATOM 772 N N . SER A 1 99 ? 2.041 8.316 11.071 1.00 84.25 99 SER A N 1
ATOM 773 C CA . SER A 1 99 ? 2.873 7.447 10.236 1.00 84.25 99 SER A CA 1
ATOM 774 C C . SER A 1 99 ? 2.646 7.692 8.741 1.00 84.25 99 SER A C 1
ATOM 776 O O . SER A 1 99 ? 3.590 7.581 7.965 1.00 84.25 99 SER A O 1
ATOM 778 N N . GLY A 1 100 ? 1.457 8.136 8.327 1.00 84.00 100 GLY A N 1
ATOM 779 C CA . GLY A 1 100 ? 1.176 8.565 6.953 1.00 84.00 100 GLY A CA 1
ATOM 780 C C . GLY A 1 100 ? 1.958 9.809 6.537 1.00 84.00 100 GLY A C 1
ATOM 781 O O . GLY A 1 100 ? 2.400 9.907 5.395 1.00 84.00 100 GLY A O 1
ATOM 782 N N . CYS A 1 101 ? 2.248 10.720 7.470 1.00 84.19 101 CYS A N 1
ATOM 783 C CA . CYS A 1 101 ? 3.114 11.870 7.193 1.00 84.19 101 CYS A CA 1
ATOM 784 C C . CYS A 1 101 ? 4.545 11.448 6.807 1.00 84.19 101 CYS A C 1
ATOM 786 O O . CYS A 1 101 ? 5.224 12.180 6.087 1.00 84.19 101 CYS A O 1
ATOM 788 N N . SER A 1 102 ? 4.998 10.251 7.211 1.00 79.94 102 SER A N 1
ATOM 789 C CA . SER A 1 102 ? 6.312 9.719 6.814 1.00 79.94 102 SER A CA 1
ATOM 790 C C . SER A 1 102 ? 6.429 9.441 5.309 1.00 79.94 102 SER A C 1
ATOM 792 O O . SER A 1 102 ? 7.545 9.397 4.782 1.00 79.94 102 SER A O 1
ATOM 794 N N . VAL A 1 103 ? 5.298 9.324 4.598 1.00 82.00 103 VAL A N 1
ATOM 795 C CA . VAL A 1 103 ? 5.261 9.156 3.138 1.00 82.00 103 VAL A CA 1
ATOM 796 C C . VAL A 1 103 ? 5.935 10.333 2.433 1.00 82.00 103 VAL A C 1
ATOM 798 O O . VAL A 1 103 ? 6.646 10.120 1.454 1.00 82.00 103 VAL A O 1
ATOM 801 N N . ALA A 1 104 ? 5.771 11.551 2.957 1.00 80.44 104 ALA A N 1
ATOM 802 C CA . ALA A 1 104 ? 6.370 12.764 2.401 1.00 80.44 104 ALA A CA 1
ATOM 803 C C . ALA A 1 104 ? 7.841 12.969 2.806 1.00 80.44 104 ALA A C 1
ATOM 805 O O . ALA A 1 104 ? 8.530 13.805 2.223 1.00 80.44 104 ALA A O 1
ATOM 806 N N . ALA A 1 105 ? 8.336 12.236 3.807 1.00 78.12 105 ALA A N 1
ATOM 807 C CA . ALA A 1 105 ? 9.720 12.358 4.239 1.00 78.12 105 ALA A CA 1
ATOM 808 C C . ALA A 1 105 ? 10.678 11.714 3.222 1.00 78.12 105 ALA A C 1
ATOM 810 O O . ALA A 1 105 ? 10.330 10.756 2.529 1.00 78.12 105 ALA A O 1
ATOM 811 N N . ALA A 1 106 ? 11.919 12.202 3.174 1.00 76.00 106 ALA A N 1
ATOM 812 C CA . ALA A 1 106 ? 12.954 11.623 2.323 1.00 76.00 106 ALA A CA 1
ATOM 813 C C . ALA A 1 106 ? 13.212 10.150 2.692 1.00 76.00 106 ALA A C 1
ATOM 815 O O . ALA A 1 106 ? 13.234 9.786 3.874 1.00 76.00 106 ALA A O 1
ATOM 816 N N . VAL A 1 107 ? 13.387 9.303 1.676 1.00 76.50 107 VAL A N 1
ATOM 817 C CA . VAL A 1 107 ? 13.770 7.896 1.853 1.00 76.50 107 VAL A CA 1
ATOM 818 C C . VAL A 1 107 ? 15.241 7.830 2.264 1.00 76.50 107 VAL A C 1
ATOM 820 O O . VAL A 1 107 ? 16.083 8.492 1.654 1.00 76.50 107 VAL A O 1
ATOM 823 N N . THR A 1 108 ? 15.526 7.082 3.331 1.00 76.25 108 THR A N 1
ATOM 824 C CA . THR A 1 108 ? 16.864 6.941 3.925 1.00 76.25 108 THR A CA 1
ATOM 825 C C . THR A 1 108 ? 17.815 6.142 3.027 1.00 76.25 108 THR A C 1
ATOM 827 O O . THR A 1 108 ? 17.382 5.450 2.104 1.00 76.25 108 THR A O 1
ATOM 830 N N . GLU A 1 109 ? 19.119 6.306 3.270 1.00 67.31 109 GLU A N 1
ATOM 831 C CA . GLU A 1 109 ? 20.208 6.077 2.307 1.00 67.31 109 GLU A CA 1
ATOM 832 C C . GLU A 1 109 ? 20.221 4.695 1.644 1.00 67.31 109 GLU A C 1
ATOM 834 O O . GLU A 1 109 ? 20.269 4.602 0.417 1.00 67.31 109 GLU A O 1
ATOM 839 N N . ASP A 1 110 ? 20.115 3.628 2.427 1.00 78.44 110 ASP A N 1
ATOM 840 C CA . ASP A 1 110 ? 20.137 2.251 1.948 1.00 78.44 110 ASP A CA 1
ATOM 841 C C . ASP A 1 110 ? 18.880 1.929 1.132 1.00 78.44 110 ASP A C 1
ATOM 843 O O . ASP A 1 110 ? 18.976 1.460 -0.002 1.00 78.44 110 ASP A O 1
ATOM 847 N N . ALA A 1 111 ? 17.689 2.289 1.612 1.00 77.62 111 ALA A N 1
ATOM 848 C CA . ALA A 1 111 ? 16.470 2.014 0.855 1.00 77.62 111 ALA A CA 1
ATOM 849 C C . ALA A 1 111 ? 16.413 2.766 -0.490 1.00 77.62 111 ALA A C 1
ATOM 851 O O . ALA A 1 111 ? 15.889 2.255 -1.481 1.00 77.62 111 ALA A O 1
ATOM 852 N N . ARG A 1 112 ? 16.999 3.966 -0.548 1.00 80.00 112 ARG A N 1
ATOM 853 C CA . ARG A 1 112 ? 17.117 4.744 -1.784 1.00 80.00 112 ARG A CA 1
ATOM 854 C C . ARG A 1 112 ? 18.081 4.100 -2.785 1.00 80.00 112 ARG A C 1
ATOM 856 O O . ARG A 1 112 ? 17.810 4.153 -3.983 1.00 80.00 112 ARG A O 1
ATOM 863 N N . ALA A 1 113 ? 19.191 3.535 -2.318 1.00 80.31 113 ALA A N 1
ATOM 864 C CA . ALA A 1 113 ? 20.175 2.888 -3.182 1.00 80.31 113 ALA A CA 1
ATOM 865 C C . ALA A 1 113 ? 19.665 1.550 -3.735 1.00 80.31 113 ALA A C 1
ATOM 867 O O . ALA A 1 113 ? 19.853 1.268 -4.913 1.00 80.31 113 ALA A O 1
ATOM 868 N N . TYR A 1 114 ? 18.974 0.764 -2.910 1.00 80.56 114 TYR A N 1
ATOM 869 C CA . TYR A 1 114 ? 18.563 -0.587 -3.284 1.00 80.56 114 TYR A CA 1
ATOM 870 C C . TYR A 1 114 ? 17.193 -0.628 -3.979 1.00 80.56 114 TYR A C 1
ATOM 872 O O . TYR A 1 114 ? 17.092 -1.155 -5.080 1.00 80.56 114 TYR A O 1
ATOM 880 N N . TYR A 1 115 ? 16.161 0.014 -3.418 1.00 83.50 115 TYR A N 1
ATOM 881 C CA . TYR A 1 115 ? 14.775 -0.168 -3.887 1.00 83.50 115 TYR A CA 1
ATOM 882 C C . TYR A 1 115 ? 14.274 0.907 -4.855 1.00 83.50 115 TYR A C 1
ATOM 884 O O . TYR A 1 115 ? 13.190 0.780 -5.418 1.00 83.50 115 TYR A O 1
ATOM 892 N N . MET A 1 116 ? 15.008 2.012 -5.041 1.00 87.25 116 MET A N 1
ATOM 893 C CA . MET A 1 116 ? 14.603 3.065 -5.990 1.00 87.25 116 MET A CA 1
ATOM 894 C C . MET A 1 116 ? 15.377 3.031 -7.302 1.00 87.25 116 MET A C 1
ATOM 896 O O . MET A 1 116 ? 14.934 3.647 -8.272 1.00 87.25 116 MET A O 1
ATOM 900 N N . VAL A 1 117 ? 16.525 2.355 -7.349 1.00 90.12 117 VAL A N 1
ATOM 901 C CA . VAL A 1 117 ? 17.362 2.329 -8.550 1.00 90.12 117 VAL A CA 1
ATOM 902 C C . VAL A 1 117 ? 16.725 1.452 -9.620 1.00 90.12 117 VAL A C 1
ATOM 904 O O . VAL A 1 117 ? 16.512 1.950 -10.726 1.00 90.12 117 VAL A O 1
ATOM 907 N N . LEU A 1 118 ? 16.331 0.213 -9.296 1.00 91.25 118 LEU A N 1
ATOM 908 C CA . LEU A 1 118 ? 15.715 -0.678 -10.283 1.00 91.25 118 LEU A CA 1
ATOM 909 C C . LEU A 1 118 ? 14.432 -0.068 -10.874 1.00 91.25 118 LEU A C 1
ATOM 911 O O . LEU A 1 118 ? 14.361 0.055 -12.096 1.00 91.25 118 LEU A O 1
ATOM 915 N N . PRO A 1 119 ? 13.477 0.456 -10.082 1.00 92.25 119 PRO A N 1
ATOM 916 C CA . PRO A 1 119 ? 12.279 1.088 -10.634 1.00 92.25 119 PRO A CA 1
ATOM 917 C C . PRO A 1 119 ? 12.551 2.261 -11.577 1.00 92.25 119 PRO A C 1
ATOM 919 O O . PRO A 1 119 ? 11.849 2.426 -12.573 1.00 92.25 119 PRO A O 1
ATOM 922 N N . LYS A 1 120 ? 13.576 3.076 -11.292 1.00 92.25 120 LYS A N 1
ATOM 923 C CA . LYS A 1 120 ? 13.980 4.187 -12.169 1.00 92.25 120 LYS A CA 1
ATOM 924 C C . LYS A 1 120 ? 14.586 3.686 -13.467 1.00 92.25 120 LYS A C 1
ATOM 926 O O . LYS A 1 120 ? 14.266 4.222 -14.524 1.00 92.25 120 LYS A O 1
ATOM 931 N N . VAL A 1 121 ? 15.437 2.665 -13.389 1.00 93.50 121 VAL A N 1
ATOM 932 C CA . VAL A 1 121 ? 16.019 2.029 -14.573 1.00 93.50 121 VAL A CA 1
ATOM 933 C C . VAL A 1 121 ? 14.917 1.416 -15.427 1.00 93.50 121 VAL A C 1
ATOM 935 O O . VAL A 1 121 ? 14.898 1.661 -16.628 1.00 93.50 121 VAL A O 1
ATOM 938 N N . VAL A 1 122 ? 13.954 0.707 -14.835 1.00 95.12 122 VAL A N 1
ATOM 939 C CA . VAL A 1 122 ? 12.825 0.121 -15.572 1.00 95.12 122 VAL A CA 1
ATOM 940 C C . VAL A 1 122 ? 11.939 1.193 -16.201 1.00 95.12 122 VAL A C 1
ATOM 942 O O . VAL A 1 122 ? 11.587 1.081 -17.372 1.00 95.12 122 VAL A O 1
ATOM 945 N N . ALA A 1 123 ? 11.617 2.261 -15.468 1.00 95.12 123 ALA A N 1
ATOM 946 C CA . ALA A 1 123 ? 10.827 3.367 -16.003 1.00 95.12 123 ALA A CA 1
ATOM 947 C C . ALA A 1 123 ? 11.538 4.102 -17.156 1.00 95.12 123 ALA A C 1
ATOM 949 O O . ALA A 1 123 ? 10.879 4.504 -18.110 1.00 95.12 123 ALA A O 1
ATOM 950 N N . ALA A 1 124 ? 12.865 4.256 -17.089 1.00 94.75 124 ALA A N 1
ATOM 951 C CA . ALA A 1 124 ? 13.656 4.948 -18.109 1.00 94.75 124 ALA A CA 1
ATOM 952 C C . ALA A 1 124 ? 13.992 4.071 -19.328 1.00 94.75 124 ALA A C 1
ATOM 954 O O . ALA A 1 124 ? 14.029 4.563 -20.451 1.00 94.75 124 ALA A O 1
ATOM 955 N N . SER A 1 125 ? 14.263 2.782 -19.115 1.00 95.88 125 SER A N 1
ATOM 956 C CA . SER A 1 125 ? 14.646 1.833 -20.173 1.00 95.88 125 SER A CA 1
ATOM 957 C C . SER A 1 125 ? 13.462 1.072 -20.769 1.00 95.88 125 SER A C 1
ATOM 959 O O . SER A 1 125 ? 13.631 0.357 -21.755 1.00 95.88 125 SER A O 1
ATOM 961 N N . HIS A 1 126 ? 12.278 1.188 -20.159 1.00 96.75 126 HIS A N 1
ATOM 962 C CA . HIS A 1 126 ? 11.075 0.413 -20.471 1.00 96.75 126 HIS A CA 1
ATOM 963 C C . HIS A 1 126 ? 11.255 -1.110 -20.360 1.00 96.75 126 HIS A C 1
ATOM 965 O O . HIS A 1 126 ? 10.407 -1.870 -20.839 1.00 96.75 126 HIS A O 1
ATOM 971 N N . ARG A 1 127 ? 12.341 -1.569 -19.724 1.00 96.38 127 ARG A N 1
ATOM 972 C CA . ARG A 1 127 ? 12.708 -2.979 -19.627 1.00 96.38 127 ARG A CA 1
ATOM 973 C C . ARG A 1 127 ? 13.179 -3.338 -18.225 1.00 96.38 127 ARG A C 1
ATOM 975 O O . ARG A 1 127 ? 13.896 -2.580 -17.582 1.00 96.38 127 ARG A O 1
ATOM 982 N N . LEU A 1 128 ? 12.821 -4.538 -17.784 1.00 94.06 128 LEU A N 1
ATOM 983 C CA . LEU A 1 128 ? 13.409 -5.144 -16.603 1.00 94.06 128 LEU A CA 1
ATOM 984 C C . LEU A 1 128 ? 14.773 -5.741 -16.953 1.00 94.06 128 LEU A C 1
ATOM 986 O O . LEU A 1 128 ? 14.864 -6.700 -17.721 1.00 94.06 128 LEU A O 1
ATOM 990 N N . VAL A 1 129 ? 15.828 -5.140 -16.409 1.00 91.94 129 VAL A N 1
ATOM 991 C CA . VAL A 1 129 ? 17.222 -5.563 -16.584 1.00 91.94 129 VAL A CA 1
ATOM 992 C C . VAL A 1 129 ? 17.857 -5.644 -15.196 1.00 91.94 129 VAL A C 1
ATOM 994 O O . VAL A 1 129 ? 17.655 -4.712 -14.413 1.00 91.94 129 VAL A O 1
ATOM 997 N N . PRO A 1 130 ? 18.591 -6.724 -14.867 1.00 89.00 130 PRO A N 1
ATOM 998 C CA . PRO A 1 130 ? 19.285 -6.817 -13.589 1.00 89.00 130 PRO A CA 1
ATOM 999 C C . PRO A 1 130 ? 20.285 -5.670 -13.444 1.00 89.00 130 PRO A C 1
ATOM 1001 O O . PRO A 1 130 ? 20.924 -5.255 -14.417 1.00 89.00 130 PRO A O 1
ATOM 1004 N N . LEU A 1 131 ? 20.410 -5.149 -12.226 1.00 88.62 131 LEU A N 1
ATOM 1005 C CA . LEU A 1 131 ? 21.377 -4.098 -11.946 1.00 88.62 131 LEU A CA 1
ATOM 1006 C C . LEU A 1 131 ? 22.783 -4.708 -11.893 1.00 88.62 131 LEU A C 1
ATOM 1008 O O . LEU A 1 131 ? 22.986 -5.662 -11.139 1.00 88.62 131 LEU A O 1
ATOM 1012 N N . PRO A 1 132 ? 23.755 -4.168 -12.652 1.00 87.94 132 PRO A N 1
ATOM 1013 C CA . PRO A 1 132 ? 25.121 -4.663 -12.598 1.00 87.94 132 PRO A CA 1
ATOM 1014 C C . PRO A 1 132 ? 25.677 -4.485 -11.182 1.00 87.94 132 PRO A C 1
ATOM 1016 O O . PRO A 1 132 ? 25.522 -3.407 -10.604 1.00 87.94 132 PRO A O 1
ATOM 1019 N N . LEU A 1 133 ? 26.341 -5.518 -10.652 1.00 87.88 133 LEU A N 1
ATOM 1020 C CA . LEU A 1 133 ? 26.875 -5.600 -9.279 1.00 87.88 133 LEU A CA 1
ATOM 1021 C C . LEU A 1 133 ? 25.819 -5.774 -8.168 1.00 87.88 133 LEU A C 1
ATOM 1023 O O . LEU A 1 133 ? 26.177 -5.804 -6.990 1.00 87.88 133 LEU A O 1
ATOM 1027 N N . TYR A 1 134 ? 24.537 -5.886 -8.524 1.00 85.31 134 TYR A N 1
ATOM 1028 C CA . TYR A 1 134 ? 23.416 -6.106 -7.603 1.00 85.31 134 TYR A CA 1
ATOM 1029 C C . TYR A 1 134 ? 22.469 -7.202 -8.118 1.00 85.31 134 TYR A C 1
ATOM 1031 O O . TYR A 1 134 ? 21.269 -7.190 -7.835 1.00 85.31 134 TYR A O 1
ATOM 1039 N N . GLU A 1 135 ? 22.984 -8.158 -8.890 1.00 86.69 135 GLU A N 1
ATOM 1040 C CA . GLU A 1 135 ? 22.202 -9.210 -9.543 1.00 86.69 135 GLU A CA 1
ATOM 1041 C C . GLU A 1 135 ? 21.449 -10.071 -8.519 1.00 86.69 135 GLU A C 1
ATOM 1043 O O . GLU A 1 135 ? 20.252 -10.308 -8.681 1.00 86.69 135 GLU A O 1
ATOM 1048 N N . ASP A 1 136 ? 22.113 -10.437 -7.417 1.00 82.25 136 ASP A N 1
ATOM 1049 C CA . ASP A 1 136 ? 21.526 -11.241 -6.335 1.00 82.25 136 ASP A CA 1
ATOM 1050 C C . ASP A 1 136 ? 20.394 -10.507 -5.599 1.00 82.25 136 ASP A C 1
ATOM 1052 O O . ASP A 1 136 ? 19.454 -11.127 -5.101 1.00 82.25 136 ASP A O 1
ATOM 1056 N N . PHE A 1 137 ? 20.460 -9.173 -5.545 1.00 78.88 137 PHE A N 1
ATOM 1057 C CA . PHE A 1 137 ? 19.443 -8.344 -4.897 1.00 78.88 137 PHE A CA 1
ATOM 1058 C C . PHE A 1 137 ? 18.300 -7.968 -5.849 1.00 78.88 137 PHE A C 1
ATOM 1060 O O . PHE A 1 137 ? 17.192 -7.689 -5.403 1.00 78.88 137 PHE A O 1
ATOM 1067 N N . SER A 1 138 ? 18.536 -8.028 -7.163 1.00 78.38 138 SER A N 1
ATOM 1068 C CA . SER A 1 138 ? 17.576 -7.616 -8.197 1.00 78.38 138 SER A CA 1
ATOM 1069 C C . SER A 1 138 ? 16.301 -8.468 -8.229 1.00 78.38 138 SER A C 1
ATOM 1071 O O . SER A 1 138 ? 15.353 -8.099 -8.910 1.00 78.38 138 SER A O 1
ATOM 1073 N N . ALA A 1 139 ? 16.264 -9.613 -7.540 1.00 78.00 139 ALA A N 1
ATOM 1074 C CA . ALA A 1 139 ? 15.074 -10.459 -7.422 1.00 78.00 139 ALA A CA 1
ATOM 1075 C C . ALA A 1 139 ? 14.205 -10.130 -6.191 1.00 78.00 139 ALA A C 1
ATOM 1077 O O . ALA A 1 139 ? 13.059 -10.579 -6.103 1.00 78.00 139 ALA A O 1
ATOM 1078 N N . VAL A 1 140 ? 14.735 -9.374 -5.226 1.00 78.31 140 VAL A N 1
ATOM 1079 C CA . VAL A 1 140 ? 14.061 -9.084 -3.957 1.00 78.31 140 VAL A CA 1
ATOM 1080 C C . VAL A 1 140 ? 13.128 -7.886 -4.137 1.00 78.31 140 VAL A C 1
ATOM 1082 O O . VAL A 1 140 ? 13.508 -6.873 -4.703 1.00 78.31 140 VAL A O 1
ATOM 1085 N N . GLY A 1 141 ? 11.876 -7.992 -3.678 1.00 75.06 141 GLY A N 1
ATOM 1086 C CA . GLY A 1 141 ? 10.941 -6.855 -3.690 1.00 75.06 141 GLY A CA 1
ATOM 1087 C C . GLY A 1 141 ? 10.390 -6.458 -5.070 1.00 75.06 141 GLY A C 1
ATOM 1088 O O . GLY A 1 141 ? 9.693 -5.446 -5.173 1.00 75.06 141 GLY A O 1
ATOM 1089 N N . LEU A 1 142 ? 10.621 -7.271 -6.107 1.00 86.44 142 LEU A N 1
ATOM 1090 C CA . LEU A 1 142 ? 10.304 -6.972 -7.512 1.00 86.44 142 LEU A CA 1
ATOM 1091 C C . LEU A 1 142 ? 8.851 -6.501 -7.742 1.00 86.44 142 LEU A C 1
ATOM 1093 O O . LEU A 1 142 ? 8.597 -5.561 -8.493 1.00 86.44 142 LEU A O 1
ATOM 1097 N N . LEU A 1 143 ? 7.887 -7.096 -7.026 1.00 89.19 143 LEU A N 1
ATOM 1098 C CA . LEU A 1 143 ? 6.467 -6.725 -7.111 1.00 89.19 143 LEU A CA 1
ATOM 1099 C C . LEU A 1 143 ? 6.223 -5.252 -6.763 1.00 89.19 143 LEU A C 1
ATOM 1101 O O . LEU A 1 143 ? 5.521 -4.545 -7.484 1.00 89.19 143 LEU A O 1
ATOM 1105 N N . ALA A 1 144 ? 6.807 -4.792 -5.661 1.00 87.31 144 ALA A N 1
ATOM 1106 C CA . ALA A 1 144 ? 6.685 -3.418 -5.196 1.00 87.31 144 ALA A CA 1
ATOM 1107 C C . ALA A 1 144 ? 7.451 -2.448 -6.090 1.00 87.31 144 ALA A C 1
ATOM 1109 O O . ALA A 1 144 ? 6.997 -1.342 -6.382 1.00 87.31 144 ALA A O 1
ATOM 1110 N N . GLU A 1 145 ? 8.629 -2.879 -6.527 1.00 90.62 145 GLU A N 1
ATOM 1111 C CA . GLU A 1 145 ? 9.496 -2.116 -7.406 1.00 90.62 145 GLU A CA 1
ATOM 1112 C C . GLU A 1 145 ? 8.812 -1.835 -8.740 1.00 90.62 145 GLU A C 1
ATOM 1114 O O . GLU A 1 145 ? 8.913 -0.727 -9.264 1.00 90.62 145 GLU A O 1
ATOM 1119 N N . MET A 1 146 ? 8.006 -2.769 -9.242 1.00 93.75 146 MET A N 1
ATOM 1120 C CA . MET A 1 146 ? 7.245 -2.544 -10.464 1.00 93.75 146 MET A CA 1
ATOM 1121 C C . MET A 1 146 ? 6.105 -1.550 -10.308 1.00 93.75 146 MET A C 1
ATOM 1123 O O . MET A 1 146 ? 5.865 -0.737 -11.204 1.00 93.75 146 MET A O 1
ATOM 1127 N N . GLN A 1 147 ? 5.432 -1.561 -9.161 1.00 92.50 147 GLN A N 1
ATOM 1128 C CA . GLN A 1 147 ? 4.442 -0.538 -8.835 1.00 92.50 147 GLN A CA 1
ATOM 1129 C C . GLN A 1 147 ? 5.101 0.841 -8.694 1.00 92.50 147 GLN A C 1
ATOM 1131 O O . GLN A 1 147 ? 4.554 1.841 -9.158 1.00 92.50 147 GLN A O 1
ATOM 1136 N N . LEU A 1 148 ? 6.308 0.905 -8.125 1.00 91.31 148 LEU A N 1
ATOM 1137 C CA . LEU A 1 148 ? 7.084 2.141 -8.055 1.00 91.31 148 LEU A CA 1
ATOM 1138 C C . LEU A 1 148 ? 7.570 2.596 -9.443 1.00 91.31 148 LEU A C 1
ATOM 1140 O O . LEU A 1 148 ? 7.533 3.788 -9.744 1.00 91.31 148 LEU A O 1
ATOM 1144 N N . ALA A 1 149 ? 7.957 1.666 -10.318 1.00 93.75 149 ALA A N 1
ATOM 1145 C CA . ALA A 1 149 ? 8.347 1.961 -11.696 1.00 93.75 149 ALA A CA 1
ATOM 1146 C C . ALA A 1 149 ? 7.170 2.547 -12.484 1.00 93.75 149 ALA A C 1
ATOM 1148 O O . ALA A 1 149 ? 7.346 3.502 -13.238 1.00 93.75 149 ALA A O 1
ATOM 1149 N N . ALA A 1 150 ? 5.959 2.024 -12.264 1.00 94.56 150 ALA A N 1
ATOM 1150 C CA . ALA A 1 150 ? 4.734 2.584 -12.824 1.00 94.56 150 ALA A CA 1
ATOM 1151 C C . ALA A 1 150 ? 4.507 4.035 -12.367 1.00 94.56 150 ALA A C 1
ATOM 1153 O O . ALA A 1 150 ? 4.201 4.889 -13.197 1.00 94.56 150 ALA A O 1
ATOM 1154 N N . LEU A 1 151 ? 4.716 4.345 -11.080 1.00 92.06 151 LEU A N 1
ATOM 1155 C CA . LEU A 1 151 ? 4.637 5.726 -10.583 1.00 92.06 151 LEU A CA 1
ATOM 1156 C C . LEU A 1 151 ? 5.680 6.642 -11.238 1.00 92.06 151 LEU A 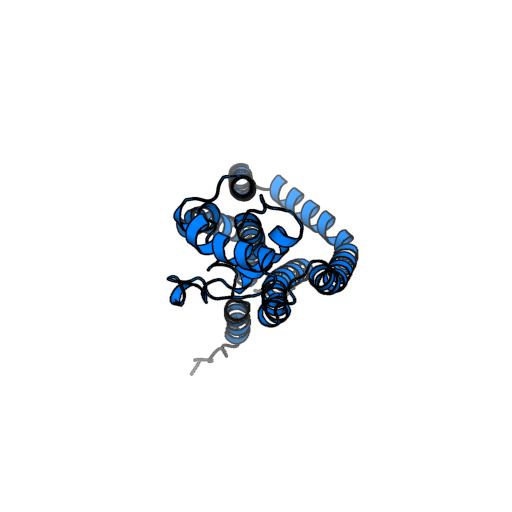C 1
ATOM 1158 O O . LEU A 1 151 ? 5.355 7.767 -11.623 1.00 92.06 151 LEU A O 1
ATOM 1162 N N . PHE A 1 152 ? 6.917 6.171 -11.409 1.00 93.06 152 PHE A N 1
ATOM 1163 C CA . PHE A 1 152 ? 7.946 6.942 -12.109 1.00 93.06 152 PHE A CA 1
ATOM 1164 C C . PHE A 1 152 ? 7.584 7.195 -13.573 1.00 93.06 152 PHE A C 1
ATOM 1166 O O . PHE A 1 152 ? 7.745 8.318 -14.051 1.00 93.06 152 PHE A O 1
ATOM 1173 N N . LEU A 1 153 ? 7.028 6.195 -14.257 1.00 94.12 153 LEU A N 1
ATOM 1174 C CA . LEU A 1 153 ? 6.573 6.316 -15.640 1.00 94.12 153 LEU A CA 1
ATOM 1175 C C . LEU A 1 153 ? 5.382 7.279 -15.791 1.00 94.12 153 LEU A C 1
ATOM 1177 O O . LEU A 1 153 ? 5.266 7.954 -16.810 1.00 94.12 153 LEU A O 1
ATOM 1181 N N . LEU A 1 154 ? 4.538 7.400 -14.760 1.00 93.06 154 LEU A N 1
ATOM 1182 C CA . LEU A 1 154 ? 3.451 8.386 -14.670 1.00 93.06 154 LEU A CA 1
ATOM 1183 C C . LEU A 1 154 ? 3.937 9.818 -14.375 1.00 93.06 154 LEU A C 1
ATOM 1185 O O . LEU A 1 154 ? 3.119 10.716 -14.189 1.00 93.06 154 LEU A O 1
ATOM 1189 N N . GLY A 1 155 ? 5.250 10.056 -14.323 1.00 89.00 155 GLY A N 1
ATOM 1190 C CA . GLY A 1 155 ? 5.801 11.385 -14.068 1.00 89.00 155 GLY A CA 1
ATOM 1191 C C . GLY A 1 155 ? 5.712 11.805 -12.602 1.00 89.00 155 GLY A C 1
ATOM 1192 O O . GLY A 1 155 ? 5.692 12.998 -12.307 1.00 89.00 155 GLY A O 1
ATOM 1193 N N . MET A 1 156 ? 5.693 10.844 -11.672 1.00 85.31 156 MET A N 1
ATOM 1194 C CA . MET A 1 156 ? 5.764 11.098 -10.231 1.00 85.31 156 MET A CA 1
ATOM 1195 C C . MET A 1 156 ? 7.157 10.743 -9.674 1.00 85.31 156 MET A C 1
ATOM 1197 O O . MET A 1 156 ? 7.296 9.768 -8.935 1.00 85.31 156 MET A O 1
ATOM 1201 N N . PRO A 1 157 ? 8.217 11.529 -9.966 1.00 67.12 157 PRO A N 1
ATOM 1202 C CA . PRO A 1 157 ? 9.580 11.274 -9.480 1.00 67.12 157 PRO A CA 1
ATOM 1203 C C . PRO A 1 157 ? 9.728 11.411 -7.957 1.00 67.12 157 PRO A C 1
ATOM 1205 O O . PRO A 1 157 ? 10.709 10.930 -7.393 1.00 67.12 157 PRO A O 1
ATOM 1208 N N . GLY A 1 158 ? 8.758 12.050 -7.295 1.00 66.12 158 GLY A N 1
ATOM 1209 C CA . GLY A 1 158 ? 8.629 12.101 -5.837 1.00 66.12 158 GLY A CA 1
ATOM 1210 C C . GLY A 1 158 ? 7.757 10.988 -5.246 1.00 66.12 158 GLY A C 1
ATOM 1211 O O . GLY A 1 158 ? 7.483 11.020 -4.050 1.00 66.12 158 GLY A O 1
ATOM 1212 N N . GLY A 1 159 ? 7.292 10.033 -6.062 1.00 67.94 159 GLY A N 1
ATOM 1213 C CA . GLY A 1 159 ? 6.548 8.868 -5.593 1.00 67.94 159 GLY A CA 1
ATOM 1214 C C . GLY A 1 159 ? 7.363 8.119 -4.543 1.00 67.94 159 GLY A C 1
ATOM 1215 O O . GLY A 1 159 ? 8.425 7.572 -4.833 1.00 67.94 159 GLY A O 1
ATOM 1216 N N . SER A 1 160 ? 6.891 8.144 -3.300 1.00 73.69 160 SER A N 1
ATOM 1217 C CA . SER A 1 160 ? 7.581 7.520 -2.177 1.00 73.69 160 SER A CA 1
ATOM 1218 C C . SER A 1 160 ? 7.194 6.048 -2.102 1.00 73.69 160 SER A C 1
ATOM 1220 O O . SER A 1 160 ? 6.005 5.730 -2.037 1.00 73.69 160 SER A O 1
ATOM 1222 N N . SER A 1 161 ? 8.180 5.144 -2.047 1.00 74.50 161 SER A N 1
ATOM 1223 C CA . SER A 1 161 ? 7.943 3.712 -1.787 1.00 74.50 161 SER A CA 1
ATOM 1224 C C . SER A 1 161 ? 7.148 3.491 -0.494 1.00 74.50 161 SER A C 1
ATOM 1226 O O . SER A 1 161 ? 6.380 2.538 -0.377 1.00 74.50 161 SER A O 1
ATOM 1228 N N . ARG A 1 162 ? 7.240 4.441 0.446 1.00 81.38 162 ARG A N 1
ATOM 1229 C CA . ARG A 1 162 ? 6.487 4.441 1.702 1.00 81.38 162 ARG A CA 1
ATOM 1230 C C . ARG A 1 162 ? 4.979 4.566 1.518 1.00 81.38 162 ARG A C 1
ATOM 1232 O O . ARG A 1 162 ? 4.260 4.146 2.416 1.00 81.38 162 ARG A O 1
ATOM 1239 N N . LEU A 1 163 ? 4.482 5.103 0.398 1.00 83.94 163 LEU A N 1
ATOM 1240 C CA . LEU A 1 163 ? 3.038 5.200 0.158 1.00 83.94 163 LEU A CA 1
ATOM 1241 C C . LEU A 1 163 ? 2.402 3.807 0.149 1.00 83.94 163 LEU A C 1
ATOM 1243 O O . LEU A 1 163 ? 1.434 3.566 0.866 1.00 83.94 163 LEU A O 1
ATOM 1247 N N . PHE A 1 164 ? 2.976 2.879 -0.617 1.00 83.56 164 PHE A N 1
ATOM 1248 C CA . PHE A 1 164 ? 2.477 1.508 -0.688 1.00 83.56 164 PHE A CA 1
ATOM 1249 C C . PHE A 1 164 ? 2.669 0.767 0.638 1.00 83.56 164 PHE A C 1
ATOM 1251 O O . PHE A 1 164 ? 1.758 0.058 1.067 1.00 83.56 164 PHE A O 1
ATOM 1258 N N . CYS A 1 165 ? 3.789 0.986 1.337 1.00 83.00 165 CYS A N 1
ATOM 1259 C CA . CYS A 1 165 ? 4.004 0.418 2.670 1.00 83.00 165 CYS A CA 1
ATOM 1260 C C . CYS A 1 165 ? 2.957 0.916 3.678 1.00 83.00 165 CYS A C 1
ATOM 1262 O O . CYS A 1 165 ? 2.405 0.121 4.434 1.00 83.00 165 CYS A O 1
ATOM 1264 N N . TRP A 1 166 ? 2.636 2.212 3.664 1.00 86.38 166 TRP A N 1
ATOM 1265 C CA . TRP A 1 166 ? 1.632 2.803 4.546 1.00 86.38 166 TRP A CA 1
ATOM 1266 C C . TRP A 1 166 ? 0.217 2.309 4.225 1.00 86.38 166 TRP A C 1
ATOM 1268 O O . TRP A 1 166 ? -0.501 1.886 5.129 1.00 86.38 166 TRP A O 1
ATOM 1278 N N . LEU A 1 167 ? -0.174 2.273 2.946 1.00 88.25 167 LEU A N 1
ATOM 1279 C CA . LEU A 1 167 ? -1.474 1.730 2.528 1.00 88.25 167 LEU A CA 1
ATOM 1280 C C . LEU A 1 167 ? -1.626 0.250 2.905 1.00 88.25 167 LEU A C 1
ATOM 1282 O O . LEU A 1 167 ? -2.677 -0.176 3.382 1.00 88.25 167 LEU A O 1
ATOM 1286 N N . THR A 1 168 ? -0.561 -0.530 2.745 1.00 86.00 168 THR A N 1
ATOM 1287 C CA . THR A 1 168 ? -0.532 -1.943 3.133 1.00 86.00 168 THR A CA 1
ATOM 1288 C C . THR A 1 168 ? -0.600 -2.109 4.649 1.00 86.00 168 THR A C 1
ATOM 1290 O O . THR A 1 168 ? -1.301 -2.989 5.140 1.00 86.00 168 THR A O 1
ATOM 1293 N N . ALA A 1 169 ? 0.060 -1.239 5.414 1.00 84.88 169 ALA A N 1
ATOM 1294 C CA . ALA A 1 169 ? -0.020 -1.240 6.871 1.00 84.88 169 ALA A CA 1
ATOM 1295 C C . ALA A 1 169 ? -1.419 -0.878 7.385 1.00 84.88 169 ALA A C 1
ATOM 1297 O O . ALA A 1 169 ? -1.899 -1.491 8.341 1.00 84.88 169 ALA A O 1
ATOM 1298 N N . LEU A 1 170 ? -2.100 0.074 6.739 1.00 88.00 170 LEU A N 1
ATOM 1299 C CA . LEU A 1 170 ? -3.503 0.382 7.016 1.00 88.00 170 LEU A CA 1
ATOM 1300 C C . LEU A 1 170 ? -4.387 -0.842 6.771 1.00 88.00 170 LEU A C 1
ATOM 1302 O O . LEU A 1 170 ? -5.163 -1.232 7.642 1.00 88.00 170 LEU A O 1
ATOM 1306 N N . ALA A 1 171 ? -4.227 -1.479 5.612 1.00 89.62 171 ALA A N 1
ATOM 1307 C CA . ALA A 1 171 ? -4.961 -2.683 5.251 1.00 89.62 171 ALA A CA 1
ATOM 1308 C C . ALA A 1 171 ? -4.701 -3.833 6.246 1.00 89.62 171 ALA A C 1
ATOM 1310 O O . ALA A 1 171 ? -5.641 -4.441 6.759 1.00 89.62 171 ALA A O 1
ATOM 1311 N N . GLY A 1 172 ? -3.437 -4.065 6.605 1.00 87.31 172 GLY A N 1
ATOM 1312 C CA . GLY A 1 172 ? -3.038 -5.039 7.620 1.00 87.31 172 GLY A CA 1
ATOM 1313 C C . GLY A 1 172 ? -3.626 -4.737 9.000 1.00 87.31 172 GLY A C 1
ATOM 1314 O O . GLY A 1 172 ? -4.081 -5.650 9.683 1.00 87.31 172 GLY A O 1
ATOM 1315 N N . SER A 1 173 ? -3.709 -3.461 9.386 1.00 89.56 173 SER A N 1
ATOM 1316 C CA . SER A 1 173 ? -4.353 -3.040 10.638 1.00 89.56 173 SER A CA 1
ATOM 1317 C C . SER A 1 173 ? -5.848 -3.375 10.642 1.00 89.56 173 SER A C 1
ATOM 1319 O O . SER A 1 173 ? -6.357 -3.905 11.628 1.00 89.56 173 SER A O 1
ATOM 1321 N N . VAL A 1 174 ? -6.556 -3.138 9.531 1.00 89.44 174 VAL A N 1
ATOM 1322 C CA . VAL A 1 174 ? -7.978 -3.506 9.400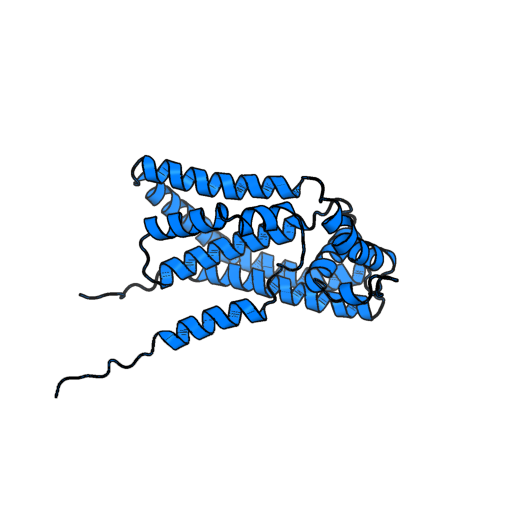 1.00 89.44 174 VAL A CA 1
ATOM 1323 C C . VAL A 1 174 ? -8.170 -5.024 9.440 1.00 89.44 174 VAL A C 1
ATOM 1325 O O . VAL A 1 174 ? -9.102 -5.507 10.081 1.00 89.44 174 VAL A O 1
ATOM 1328 N N . ILE A 1 175 ? -7.278 -5.794 8.815 1.00 89.25 175 ILE A N 1
ATOM 1329 C CA . ILE A 1 175 ? -7.325 -7.261 8.863 1.00 89.25 175 ILE A CA 1
ATOM 1330 C C . ILE A 1 175 ? -7.056 -7.772 10.277 1.00 89.25 175 ILE A C 1
ATOM 1332 O O . ILE A 1 175 ? -7.805 -8.612 10.764 1.00 89.25 175 ILE A O 1
ATOM 1336 N N . LEU A 1 176 ? -6.051 -7.243 10.977 1.00 89.62 176 LEU A N 1
ATOM 1337 C CA . LEU A 1 176 ? -5.775 -7.619 12.365 1.00 89.62 176 LEU A CA 1
ATOM 1338 C C . LEU A 1 176 ? -6.960 -7.283 13.282 1.00 89.62 176 LEU A C 1
ATOM 1340 O O . LEU A 1 176 ? -7.323 -8.058 14.171 1.00 89.62 176 LEU A O 1
ATOM 1344 N N . PHE A 1 177 ? -7.611 -6.148 13.032 1.00 89.38 177 PHE A N 1
ATOM 1345 C CA . PHE A 1 177 ? -8.848 -5.775 13.702 1.00 89.38 177 PHE A CA 1
ATOM 1346 C C . PHE A 1 177 ? -9.986 -6.777 13.420 1.00 89.38 177 PHE A C 1
ATOM 1348 O O . PHE A 1 177 ? -10.704 -7.188 14.331 1.00 89.38 177 PHE A O 1
ATOM 1355 N N . ALA A 1 178 ? -10.120 -7.247 12.178 1.00 87.00 178 ALA A N 1
ATOM 1356 C CA . ALA A 1 178 ? -11.093 -8.276 11.819 1.00 87.00 178 ALA A CA 1
ATOM 1357 C C . ALA A 1 178 ? -10.777 -9.636 12.469 1.00 87.00 178 ALA A C 1
ATOM 1359 O O . ALA A 1 178 ? -11.671 -10.254 13.047 1.00 87.00 178 ALA A O 1
ATOM 1360 N N . ILE A 1 179 ? -9.512 -10.071 12.450 1.00 87.31 179 ILE A N 1
ATOM 1361 C CA . ILE A 1 179 ? -9.047 -11.325 13.065 1.00 87.31 179 ILE A CA 1
ATOM 1362 C C . ILE A 1 179 ? -9.296 -11.308 14.573 1.00 87.31 179 ILE A C 1
ATOM 1364 O O . ILE A 1 179 ? -9.857 -12.257 15.114 1.00 87.31 179 ILE A O 1
ATOM 1368 N N . SER A 1 180 ? -8.938 -10.218 15.257 1.00 89.50 180 SER A N 1
ATOM 1369 C CA . SER A 1 180 ? -9.181 -10.081 16.699 1.00 89.50 180 SER A CA 1
ATOM 1370 C C . SER A 1 180 ? -10.671 -10.180 17.039 1.00 89.50 180 SER A C 1
ATOM 1372 O O . SER A 1 180 ? -11.037 -10.815 18.028 1.00 89.50 180 SER A O 1
ATOM 1374 N N . ARG A 1 181 ? -11.554 -9.649 16.186 1.00 86.25 181 ARG A N 1
ATOM 1375 C CA . ARG A 1 181 ? -12.999 -9.846 16.336 1.00 86.25 181 ARG A CA 1
ATOM 1376 C C . ARG A 1 181 ? -13.429 -11.295 16.100 1.00 86.25 181 ARG A C 1
ATOM 1378 O O . ARG A 1 181 ? -14.234 -11.803 16.877 1.00 86.25 181 ARG A O 1
ATOM 1385 N N . CYS A 1 182 ? -12.915 -11.957 15.063 1.00 85.44 182 CYS A N 1
ATOM 1386 C CA . CYS A 1 182 ? -13.205 -13.370 14.789 1.00 85.44 182 CYS A CA 1
ATOM 1387 C C . CYS A 1 182 ? -12.737 -14.286 15.930 1.00 85.44 182 CYS A C 1
ATOM 1389 O O . CYS A 1 182 ? -13.422 -15.247 16.258 1.00 85.44 182 CYS A O 1
ATOM 1391 N N . ALA A 1 183 ? -11.642 -13.930 16.603 1.00 89.00 183 ALA A N 1
ATOM 1392 C CA . ALA A 1 183 ? -11.154 -14.604 17.805 1.00 89.00 183 ALA A CA 1
ATOM 1393 C C . ALA A 1 183 ? -12.017 -14.347 19.062 1.00 89.00 183 ALA A C 1
ATOM 1395 O O . ALA A 1 183 ? -11.668 -14.789 20.154 1.00 89.00 183 ALA A O 1
ATOM 1396 N N . GLY A 1 184 ? -13.127 -13.609 18.947 1.00 89.25 184 GLY A N 1
ATOM 1397 C CA . GLY A 1 184 ? -14.026 -13.312 20.064 1.00 89.25 184 GLY A CA 1
ATOM 1398 C C . GLY A 1 184 ? -13.487 -12.265 21.041 1.00 89.25 184 GLY A C 1
ATOM 1399 O O . GLY A 1 184 ? -14.026 -12.124 22.140 1.00 89.25 184 GLY A O 1
ATOM 1400 N N . LEU A 1 185 ? -12.442 -11.513 20.673 1.00 90.31 185 LEU A N 1
ATOM 1401 C CA . LEU A 1 185 ? -11.898 -10.474 21.542 1.00 90.31 185 LEU A CA 1
ATOM 1402 C C . LEU A 1 185 ? -12.885 -9.314 21.679 1.00 90.31 185 LEU A C 1
ATOM 1404 O O . LEU A 1 185 ? -13.458 -8.832 20.699 1.00 90.31 185 LEU A O 1
ATOM 1408 N N . ALA A 1 186 ? -13.042 -8.821 22.907 1.00 90.44 186 ALA A N 1
ATOM 1409 C CA . ALA A 1 186 ? -13.825 -7.624 23.180 1.00 90.44 186 ALA A CA 1
ATOM 1410 C C . ALA A 1 186 ? -13.213 -6.394 22.486 1.00 90.44 186 ALA A C 1
ATOM 1412 O O . ALA A 1 186 ? -11.999 -6.308 22.303 1.00 90.44 186 ALA A O 1
ATOM 1413 N N . ARG A 1 187 ? -14.042 -5.388 22.182 1.00 87.19 187 ARG A N 1
ATOM 1414 C CA . ARG A 1 187 ? -13.642 -4.147 21.485 1.00 87.19 187 ARG A CA 1
ATOM 1415 C C . ARG A 1 187 ? -12.388 -3.486 22.070 1.00 87.19 187 ARG A C 1
ATOM 1417 O O . ARG A 1 187 ? -11.505 -3.040 21.347 1.00 87.19 187 ARG A O 1
ATOM 1424 N N . ARG A 1 188 ? -12.298 -3.458 23.400 1.00 91.75 188 ARG A N 1
ATOM 1425 C CA . ARG A 1 188 ? -11.151 -2.918 24.145 1.00 91.75 188 ARG A CA 1
ATOM 1426 C C . ARG A 1 188 ? -9.862 -3.679 23.843 1.00 91.75 188 ARG A C 1
ATOM 1428 O O . ARG A 1 188 ? -8.840 -3.061 23.571 1.00 91.75 188 ARG A O 1
ATOM 1435 N N . SER A 1 189 ? -9.927 -5.007 23.833 1.00 92.31 189 SER A N 1
ATOM 1436 C CA . SER A 1 189 ? -8.794 -5.867 23.494 1.00 92.31 189 SER A CA 1
ATOM 1437 C C . SER A 1 189 ? -8.359 -5.680 22.042 1.00 92.31 189 SER A C 1
ATOM 1439 O O . SER A 1 189 ? -7.165 -5.629 21.791 1.00 92.31 189 SER A O 1
ATOM 1441 N N . GLN A 1 190 ? -9.295 -5.474 21.110 1.00 91.75 190 GLN A N 1
ATOM 1442 C CA . GLN A 1 190 ? -8.977 -5.178 19.705 1.00 91.75 190 GLN A CA 1
ATOM 1443 C C . GLN A 1 190 ? -8.176 -3.868 19.564 1.00 91.75 190 GLN A C 1
ATOM 1445 O O . GLN A 1 190 ? -7.190 -3.816 18.832 1.00 91.75 190 GLN A O 1
ATOM 1450 N N . ILE A 1 191 ? -8.553 -2.818 20.310 1.00 92.69 191 ILE A N 1
ATOM 1451 C CA . ILE A 1 191 ? -7.809 -1.544 20.345 1.00 92.69 191 ILE A CA 1
ATOM 1452 C C . ILE A 1 191 ? -6.412 -1.744 20.940 1.00 92.69 191 ILE A C 1
ATOM 1454 O O . ILE A 1 191 ? -5.449 -1.199 20.409 1.00 92.69 191 ILE A O 1
ATOM 1458 N N . ILE A 1 192 ? -6.282 -2.540 22.008 1.00 94.50 192 ILE A N 1
ATOM 1459 C CA . ILE A 1 192 ? -4.967 -2.863 22.576 1.00 94.50 192 ILE A CA 1
ATOM 1460 C C . ILE A 1 192 ? -4.120 -3.620 21.545 1.00 94.50 192 ILE A C 1
ATOM 1462 O O . ILE A 1 192 ? -2.958 -3.280 21.366 1.00 94.50 192 ILE A O 1
ATOM 1466 N N . THR A 1 193 ? -4.677 -4.605 20.837 1.00 94.00 193 THR A N 1
ATOM 1467 C CA . THR A 1 193 ? -3.963 -5.346 19.786 1.00 94.00 193 THR A CA 1
ATOM 1468 C C . THR A 1 193 ? -3.443 -4.410 18.695 1.00 94.00 193 THR A C 1
ATOM 1470 O O . THR A 1 193 ? -2.286 -4.528 18.294 1.00 94.00 193 THR A O 1
ATOM 1473 N N . LEU A 1 194 ? -4.255 -3.440 18.259 1.00 92.88 194 LEU A N 1
ATOM 1474 C CA . LEU A 1 194 ? -3.794 -2.399 17.342 1.00 92.88 194 LEU A CA 1
ATOM 1475 C C . LEU A 1 194 ? -2.686 -1.551 17.964 1.00 92.88 194 LEU A C 1
ATOM 1477 O O . LEU A 1 194 ? -1.654 -1.368 17.332 1.00 92.88 194 LEU A O 1
ATOM 1481 N N . ALA A 1 195 ? -2.853 -1.078 19.200 1.00 93.94 195 ALA A N 1
ATOM 1482 C CA . ALA A 1 195 ? -1.826 -0.298 19.887 1.00 93.94 195 ALA A CA 1
ATOM 1483 C C . ALA A 1 195 ? -0.489 -1.054 19.936 1.00 93.94 195 ALA A C 1
ATOM 1485 O O . ALA A 1 195 ? 0.524 -0.497 19.531 1.00 93.94 195 ALA A O 1
ATOM 1486 N N . MET A 1 196 ? -0.504 -2.336 20.325 1.00 93.75 196 MET A N 1
ATOM 1487 C CA . MET A 1 196 ? 0.685 -3.194 20.350 1.00 93.75 196 MET A CA 1
ATOM 1488 C C . MET A 1 196 ? 1.351 -3.294 18.976 1.00 93.75 196 MET A C 1
ATOM 1490 O O . MET A 1 196 ? 2.574 -3.190 18.891 1.00 93.75 196 MET A O 1
ATOM 1494 N N . LEU A 1 197 ? 0.564 -3.477 17.907 1.00 90.88 197 LEU A N 1
ATOM 1495 C CA . LEU A 1 197 ? 1.082 -3.494 16.540 1.00 90.88 197 LEU A CA 1
ATOM 1496 C C . LEU A 1 197 ? 1.762 -2.161 16.210 1.00 90.88 197 LEU A C 1
ATOM 1498 O O . LEU A 1 197 ? 2.918 -2.170 15.799 1.00 90.88 197 LEU A O 1
ATOM 1502 N N . LEU A 1 198 ? 1.072 -1.030 16.402 1.00 88.88 198 LEU A N 1
ATOM 1503 C CA . LEU A 1 198 ? 1.579 0.278 15.978 1.00 88.88 198 LEU A CA 1
ATOM 1504 C C . LEU A 1 198 ? 2.786 0.752 16.804 1.00 88.88 198 LEU A C 1
ATOM 1506 O O . LEU A 1 198 ? 3.621 1.487 16.285 1.00 88.88 198 LEU A O 1
ATOM 1510 N N . THR A 1 199 ? 2.894 0.345 18.072 1.00 90.44 199 THR A N 1
ATOM 1511 C CA . THR A 1 199 ? 4.040 0.676 18.937 1.00 90.44 199 THR A CA 1
ATOM 1512 C C . THR A 1 199 ? 5.177 -0.339 18.853 1.00 90.44 199 THR A C 1
ATOM 1514 O O . THR A 1 199 ? 6.207 -0.155 19.499 1.00 90.44 199 THR A O 1
ATOM 1517 N N . SER A 1 200 ? 5.005 -1.428 18.102 1.00 90.75 200 SER A N 1
ATOM 1518 C CA . SER A 1 200 ? 6.061 -2.416 17.909 1.00 90.75 200 SER A CA 1
ATOM 1519 C C . SER A 1 200 ? 7.245 -1.794 17.169 1.00 90.75 200 SER A C 1
ATOM 1521 O O . SER A 1 200 ? 7.072 -1.048 16.201 1.00 90.75 200 SER A O 1
ATOM 1523 N N . SER A 1 201 ? 8.463 -2.151 17.580 1.00 83.94 201 SER A N 1
ATOM 1524 C CA . SER A 1 201 ? 9.690 -1.762 16.875 1.00 83.94 201 SER A CA 1
ATOM 1525 C C . SER A 1 201 ? 9.671 -2.216 15.415 1.00 83.94 201 SER A C 1
ATOM 1527 O O . SER A 1 201 ? 10.188 -1.506 14.556 1.00 83.94 201 SER A O 1
ATOM 1529 N N . ALA A 1 202 ? 9.009 -3.342 15.122 1.00 81.25 202 ALA A N 1
ATOM 1530 C CA . ALA A 1 202 ? 8.772 -3.789 13.759 1.00 81.25 202 ALA A CA 1
ATOM 1531 C C . ALA A 1 202 ? 7.969 -2.736 12.982 1.00 81.25 202 ALA A C 1
ATOM 1533 O O . ALA A 1 202 ? 8.465 -2.213 11.997 1.00 81.25 202 ALA A O 1
ATOM 1534 N N . ALA A 1 203 ? 6.785 -2.332 13.444 1.00 80.06 203 ALA A N 1
ATOM 1535 C CA . ALA A 1 203 ? 5.981 -1.331 12.738 1.00 80.06 203 ALA A CA 1
ATOM 1536 C C . ALA A 1 203 ? 6.728 0.003 12.544 1.00 80.06 203 ALA A C 1
ATOM 1538 O O . ALA A 1 203 ? 6.735 0.550 11.440 1.00 80.06 203 ALA A O 1
ATOM 1539 N N . ALA A 1 204 ? 7.428 0.480 13.578 1.00 76.69 204 ALA A N 1
ATOM 1540 C CA . ALA A 1 204 ? 8.192 1.725 13.519 1.00 76.69 204 ALA A CA 1
ATOM 1541 C C . ALA A 1 204 ? 9.329 1.684 12.479 1.00 76.69 204 ALA A C 1
ATOM 1543 O O . ALA A 1 204 ? 9.474 2.611 11.678 1.00 76.69 204 ALA A O 1
ATOM 1544 N N . LEU A 1 205 ? 10.117 0.603 12.454 1.00 74.75 205 LEU A N 1
ATOM 1545 C CA . LEU A 1 205 ? 11.201 0.430 11.482 1.00 74.75 205 LEU A CA 1
ATOM 1546 C C . LEU A 1 205 ? 10.661 0.208 10.065 1.00 74.75 205 LEU A C 1
ATOM 1548 O O . LEU A 1 205 ? 11.216 0.720 9.092 1.00 74.75 205 LEU A O 1
ATOM 1552 N N . LEU A 1 206 ? 9.564 -0.531 9.936 1.00 71.31 206 LEU A N 1
ATOM 1553 C CA . LEU A 1 206 ? 9.019 -0.926 8.642 1.00 71.31 206 LEU A CA 1
ATOM 1554 C C . LEU A 1 206 ? 8.372 0.239 7.898 1.00 71.31 206 LEU A C 1
ATOM 1556 O O . LEU A 1 206 ? 8.601 0.403 6.701 1.00 71.31 206 LEU A O 1
ATOM 1560 N N . TRP A 1 207 ? 7.624 1.097 8.589 1.00 74.31 207 TRP A N 1
ATOM 1561 C CA . TRP A 1 207 ? 7.013 2.260 7.940 1.00 74.31 207 TRP A CA 1
ATOM 1562 C C . TRP A 1 207 ? 8.037 3.344 7.610 1.00 74.31 207 TRP A C 1
ATOM 1564 O O . TRP A 1 207 ? 7.944 3.990 6.567 1.00 74.31 207 TRP A O 1
ATOM 1574 N N . GLY A 1 208 ? 9.037 3.523 8.477 1.00 67.69 208 GLY A N 1
ATOM 1575 C CA . GLY A 1 208 ? 10.035 4.577 8.333 1.00 67.69 208 GLY A CA 1
ATOM 1576 C C . GLY A 1 208 ? 11.097 4.298 7.270 1.00 67.69 208 GLY A C 1
ATOM 1577 O O . GLY A 1 208 ? 11.613 5.234 6.668 1.00 67.69 208 GLY A O 1
ATOM 1578 N N . THR A 1 209 ? 11.437 3.040 6.989 1.00 70.38 209 THR A N 1
ATOM 1579 C CA . THR A 1 209 ? 12.600 2.734 6.131 1.00 70.38 209 THR A CA 1
ATOM 1580 C C . THR A 1 209 ? 12.284 2.731 4.638 1.00 70.38 209 THR A C 1
ATOM 1582 O O . THR A 1 209 ? 13.164 3.027 3.839 1.00 70.38 209 THR A O 1
ATOM 1585 N N . GLY A 1 210 ? 11.033 2.475 4.238 1.00 67.62 210 GLY A N 1
ATOM 1586 C CA . GLY A 1 210 ? 10.650 2.427 2.819 1.00 67.62 210 GLY A CA 1
ATOM 1587 C C . GLY A 1 210 ? 11.188 1.207 2.063 1.00 67.62 210 GLY A C 1
ATOM 1588 O O . GLY A 1 210 ? 11.236 1.245 0.832 1.00 67.62 210 GLY A O 1
ATOM 1589 N N . LYS A 1 211 ? 11.588 0.153 2.790 1.00 75.25 211 LYS A N 1
ATOM 1590 C CA . LYS A 1 211 ? 11.966 -1.151 2.229 1.00 75.25 211 LYS A CA 1
ATOM 1591 C C . LYS A 1 211 ? 10.732 -1.851 1.674 1.00 75.25 211 LYS A C 1
AT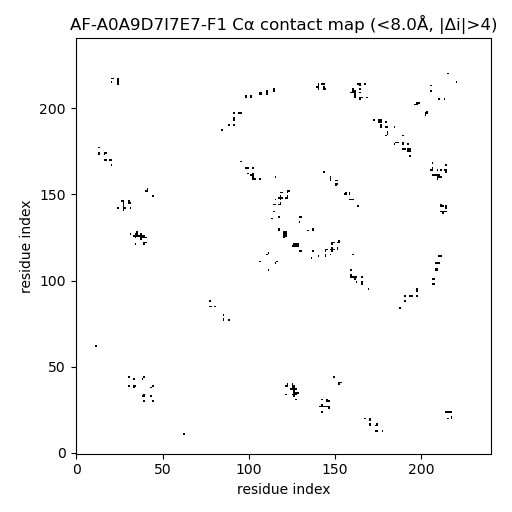OM 1593 O O . LYS A 1 211 ? 9.683 -1.870 2.321 1.00 75.25 211 LYS A O 1
ATOM 1598 N N . THR A 1 212 ? 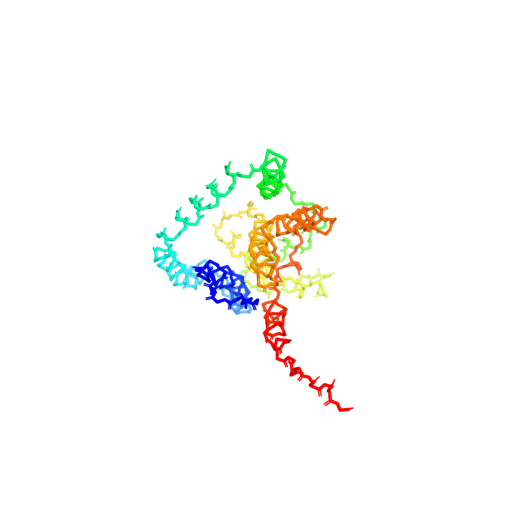10.854 -2.409 0.478 1.00 66.31 212 THR A N 1
ATOM 1599 C CA . THR A 1 212 ? 9.724 -2.983 -0.256 1.00 66.31 212 THR A CA 1
ATOM 1600 C C . THR A 1 212 ? 9.515 -4.478 -0.030 1.00 66.31 212 THR A C 1
ATOM 1602 O O . THR A 1 212 ? 8.473 -5.003 -0.422 1.00 66.31 212 THR A O 1
ATOM 1605 N N . ASP A 1 213 ? 10.434 -5.142 0.677 1.00 64.44 213 ASP A N 1
ATOM 1606 C CA . ASP A 1 213 ? 10.370 -6.571 1.039 1.00 64.44 213 ASP A CA 1
ATOM 1607 C C . ASP A 1 213 ? 9.076 -6.969 1.770 1.00 64.44 213 ASP A C 1
ATOM 1609 O O . ASP A 1 213 ? 8.742 -8.145 1.876 1.00 64.44 213 ASP A O 1
ATOM 1613 N N . PHE A 1 214 ? 8.353 -5.978 2.293 1.00 58.41 214 PHE A N 1
ATOM 1614 C CA . PHE A 1 214 ? 7.166 -6.142 3.121 1.00 58.41 214 PHE A CA 1
ATOM 1615 C C . PHE A 1 214 ? 5.847 -5.995 2.380 1.00 58.41 214 PHE A C 1
ATOM 1617 O O . PHE A 1 214 ? 4.799 -6.149 3.014 1.00 58.41 214 PHE A O 1
ATOM 1624 N N . LEU A 1 215 ? 5.851 -5.713 1.070 1.00 58.91 215 LEU A N 1
ATOM 1625 C CA . LEU A 1 215 ? 4.611 -5.902 0.332 1.00 58.91 215 LEU A CA 1
ATOM 1626 C C . LEU A 1 215 ? 4.237 -7.381 0.437 1.00 58.91 215 LEU A C 1
ATOM 1628 O O . LEU A 1 215 ? 5.044 -8.234 0.064 1.00 58.91 215 LEU A O 1
ATOM 1632 N N . PRO A 1 216 ? 3.055 -7.694 0.995 1.00 52.69 216 PRO A N 1
ATOM 1633 C CA . PRO A 1 216 ? 2.663 -9.055 1.268 1.00 52.69 216 PRO A CA 1
ATOM 1634 C C . PRO A 1 216 ? 2.748 -9.817 -0.037 1.00 52.69 216 PRO A C 1
ATOM 1636 O O . PRO A 1 216 ? 2.066 -9.491 -1.010 1.00 52.69 216 PRO A O 1
ATOM 1639 N N . GLN A 1 217 ? 3.580 -10.853 -0.045 1.00 50.34 217 GLN A N 1
ATOM 1640 C CA . GLN A 1 217 ? 3.391 -11.908 -1.012 1.00 50.34 217 GLN A CA 1
ATOM 1641 C C . GLN A 1 217 ? 1.969 -12.429 -0.764 1.00 50.34 217 GLN A C 1
ATOM 1643 O O . GLN A 1 217 ? 1.684 -12.886 0.348 1.00 50.34 217 GLN A O 1
ATOM 1648 N N . PRO A 1 218 ? 1.047 -12.303 -1.735 1.00 50.47 218 PRO A N 1
ATOM 1649 C CA . PRO A 1 218 ? -0.367 -12.615 -1.527 1.00 50.47 218 PRO A CA 1
ATOM 1650 C C . PRO A 1 218 ? -0.596 -14.055 -1.034 1.00 50.47 218 PRO A C 1
ATOM 1652 O O . PRO A 1 218 ? -1.615 -14.339 -0.414 1.00 50.47 218 PRO A O 1
ATOM 1655 N N . THR A 1 219 ? 0.379 -14.942 -1.235 1.00 48.97 219 THR A N 1
ATOM 1656 C CA . THR A 1 219 ? 0.412 -16.317 -0.732 1.00 48.97 219 THR A CA 1
ATOM 1657 C C . THR A 1 219 ? 0.484 -16.430 0.794 1.00 48.97 219 THR A C 1
ATOM 1659 O O . THR A 1 219 ? -0.198 -17.281 1.352 1.00 48.97 219 THR A O 1
ATOM 1662 N N . GLY A 1 220 ? 1.239 -15.575 1.493 1.00 46.84 220 GLY A N 1
ATOM 1663 C CA . GLY A 1 220 ? 1.463 -15.732 2.940 1.00 46.84 220 GLY A CA 1
ATOM 1664 C C . GLY A 1 220 ? 0.254 -15.374 3.812 1.00 46.84 220 GLY A C 1
ATOM 1665 O O . GLY A 1 220 ? 0.065 -15.937 4.886 1.00 46.84 220 GLY A O 1
ATOM 1666 N N . LEU A 1 221 ? -0.594 -14.449 3.351 1.00 47.53 221 LEU A N 1
ATOM 1667 C CA . LEU A 1 221 ? -1.761 -13.994 4.116 1.00 47.53 221 LEU A CA 1
ATOM 1668 C C . LEU A 1 221 ? -2.980 -14.913 3.932 1.00 47.53 221 LEU A C 1
ATOM 1670 O O . LEU A 1 221 ? -3.800 -15.037 4.840 1.00 47.53 221 LEU A O 1
ATOM 1674 N N . LEU A 1 222 ? -3.067 -15.577 2.775 1.00 51.88 222 LEU A N 1
ATOM 1675 C CA . LEU A 1 222 ? -4.103 -16.561 2.448 1.00 51.88 222 LEU A CA 1
ATOM 1676 C C . LEU A 1 222 ? -3.922 -17.861 3.251 1.00 51.88 222 LEU A C 1
ATOM 1678 O O . LEU A 1 222 ? -4.898 -18.514 3.613 1.00 51.88 222 LEU A O 1
ATOM 1682 N N . ASP A 1 223 ? -2.678 -18.200 3.589 1.00 47.31 223 ASP A N 1
ATOM 1683 C CA . ASP A 1 223 ? -2.340 -19.377 4.394 1.00 47.31 223 ASP A CA 1
ATOM 1684 C C . ASP A 1 223 ? -2.825 -19.229 5.852 1.00 47.31 223 ASP A C 1
ATOM 1686 O O . ASP A 1 223 ? -3.419 -20.130 6.439 1.00 47.31 223 ASP A O 1
ATOM 1690 N N . ILE A 1 224 ? -2.692 -18.029 6.428 1.00 55.28 224 ILE A N 1
ATOM 1691 C CA . ILE A 1 224 ? -3.107 -17.751 7.814 1.00 55.28 224 ILE A CA 1
ATOM 1692 C C . ILE A 1 224 ? -4.638 -17.760 7.957 1.00 55.28 224 ILE A C 1
ATOM 1694 O O . ILE A 1 224 ? -5.166 -18.255 8.957 1.00 55.28 224 ILE A O 1
ATOM 1698 N N . THR A 1 225 ? -5.373 -17.233 6.972 1.00 53.16 225 THR A N 1
ATOM 1699 C CA . THR A 1 225 ? -6.843 -17.214 7.018 1.00 53.16 225 THR A CA 1
ATOM 1700 C C . THR A 1 225 ? -7.444 -18.593 6.759 1.00 53.16 225 THR A C 1
ATOM 1702 O O . THR A 1 225 ? -8.364 -18.989 7.474 1.00 53.16 225 THR A O 1
ATOM 1705 N N . THR A 1 226 ? -6.893 -19.366 5.819 1.00 53.66 226 THR A N 1
ATOM 1706 C CA . THR A 1 226 ? -7.361 -20.735 5.534 1.00 53.66 226 THR A CA 1
ATOM 1707 C C . THR A 1 226 ? -7.070 -21.701 6.686 1.00 53.66 226 THR A C 1
ATOM 1709 O O . THR A 1 226 ? -7.940 -22.492 7.058 1.00 53.66 226 THR A O 1
ATOM 1712 N N . HIS A 1 227 ? -5.912 -21.587 7.346 1.00 51.78 227 HIS A N 1
ATOM 1713 C CA . HIS A 1 227 ? -5.617 -22.378 8.543 1.00 51.78 227 HIS A CA 1
ATOM 1714 C C . HIS A 1 227 ? -6.469 -21.985 9.761 1.00 51.78 227 HIS A C 1
ATOM 1716 O O . HIS A 1 227 ? -6.850 -22.857 10.548 1.00 51.78 227 HIS A O 1
ATOM 1722 N N . SER A 1 228 ? -6.826 -20.705 9.906 1.00 47.09 228 SER A N 1
ATOM 1723 C CA . SER A 1 228 ? -7.733 -20.249 10.969 1.00 47.09 228 SER A CA 1
ATOM 1724 C C . SER A 1 228 ? -9.157 -20.790 10.807 1.00 47.09 228 SER A C 1
ATOM 1726 O O . SER A 1 228 ? -9.823 -21.033 11.814 1.00 47.09 228 SER A O 1
ATOM 1728 N N . GLU A 1 229 ? -9.643 -20.973 9.577 1.00 46.75 229 GLU A N 1
ATOM 1729 C CA . GLU A 1 229 ? -10.961 -21.572 9.326 1.00 46.75 229 GLU A CA 1
ATOM 1730 C C . GLU A 1 229 ? -10.941 -23.096 9.510 1.00 46.75 229 GLU A C 1
ATOM 1732 O O . GLU A 1 229 ? -11.877 -23.659 10.080 1.00 46.75 229 GLU A O 1
ATOM 1737 N N . ALA A 1 230 ? -9.846 -23.764 9.133 1.00 50.81 230 ALA A N 1
ATOM 1738 C CA . ALA A 1 230 ? -9.680 -25.203 9.341 1.00 50.81 230 ALA A CA 1
ATOM 1739 C C . ALA A 1 230 ? -9.560 -25.586 10.834 1.00 50.81 230 ALA A C 1
ATOM 1741 O O . ALA A 1 230 ? -10.080 -26.619 11.262 1.00 50.81 230 ALA A O 1
ATOM 1742 N N . GLY A 1 231 ? -8.938 -24.733 11.657 1.00 46.56 231 GLY A N 1
ATOM 1743 C CA . GLY A 1 231 ? -8.728 -24.969 13.092 1.00 46.56 231 GLY A CA 1
ATOM 1744 C C . GLY A 1 231 ? -9.981 -24.900 13.979 1.00 46.56 231 GLY A C 1
ATOM 1745 O O . GLY A 1 231 ? -9.910 -25.288 15.143 1.00 46.56 231 GLY A O 1
ATOM 1746 N N . MET A 1 232 ? -11.133 -24.451 13.462 1.00 46.25 232 MET A N 1
ATOM 1747 C CA . MET A 1 232 ? -12.405 -24.416 14.211 1.00 46.25 232 MET A CA 1
ATOM 1748 C C . MET A 1 232 ? -13.223 -25.716 14.127 1.00 46.25 232 MET A C 1
ATOM 1750 O O . MET A 1 232 ? -14.324 -25.788 14.670 1.00 46.25 232 MET A O 1
ATOM 1754 N N . THR A 1 233 ? -12.675 -26.772 13.518 1.00 43.56 233 THR A N 1
ATOM 1755 C CA . THR A 1 233 ? -13.247 -28.129 13.552 1.00 43.56 233 THR A CA 1
ATOM 1756 C C . THR A 1 233 ? -12.419 -29.064 14.434 1.00 43.56 233 THR A C 1
ATOM 1758 O O . THR A 1 233 ? -11.919 -30.089 13.985 1.00 43.56 233 THR A O 1
ATOM 1761 N N . TYR A 1 234 ? -12.276 -28.739 15.721 1.00 41.00 234 TYR A N 1
ATOM 1762 C CA . TYR A 1 234 ? -11.914 -29.771 16.694 1.00 41.00 234 TYR A CA 1
ATOM 1763 C C . TYR A 1 234 ? -13.187 -30.519 17.104 1.00 41.00 234 TYR A C 1
ATOM 1765 O O . TYR A 1 234 ? -14.078 -29.899 17.688 1.00 41.00 234 TYR A O 1
ATOM 1773 N N . PRO A 1 235 ? -13.314 -31.830 16.825 1.00 43.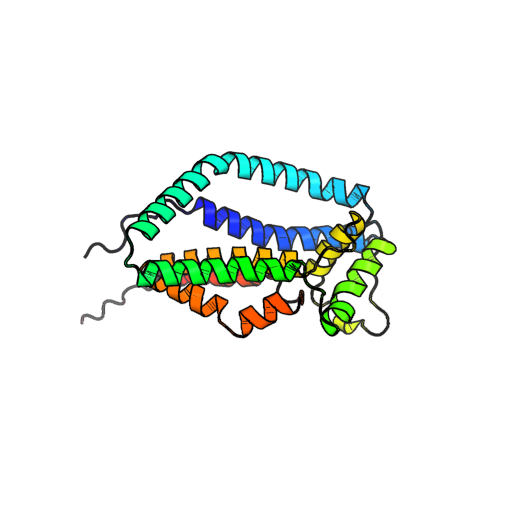28 235 PRO A N 1
ATOM 1774 C CA . PRO A 1 235 ? -14.354 -32.621 17.453 1.00 43.28 235 PRO A CA 1
ATOM 1775 C C . PRO A 1 235 ? -14.060 -32.634 18.954 1.00 43.28 235 PRO A C 1
ATOM 1777 O O . PRO A 1 235 ? -12.986 -33.073 19.374 1.00 43.28 235 PRO A O 1
ATOM 1780 N N . GLU A 1 236 ? -15.001 -32.141 19.759 1.00 42.25 236 GLU A N 1
ATOM 1781 C CA . GLU A 1 236 ? -15.058 -32.437 21.188 1.00 42.25 236 GLU A CA 1
ATOM 1782 C C . GLU A 1 236 ? -15.001 -33.962 21.339 1.00 42.25 236 GLU A C 1
ATOM 1784 O O . GLU A 1 236 ? -15.998 -34.665 21.171 1.00 42.25 236 GLU A O 1
ATOM 1789 N N . ARG A 1 237 ? -13.808 -34.500 21.617 1.00 42.25 237 ARG A N 1
ATOM 1790 C CA . ARG A 1 237 ? -13.676 -35.862 22.121 1.00 42.25 237 ARG A CA 1
ATOM 1791 C C . ARG A 1 237 ? -14.360 -35.874 23.474 1.00 42.25 237 ARG A C 1
ATOM 1793 O O . ARG A 1 237 ? -13.821 -35.400 24.470 1.00 42.25 237 ARG A O 1
ATOM 1800 N N . THR A 1 238 ? -15.559 -36.428 23.462 1.00 48.25 238 THR A N 1
ATOM 1801 C CA . THR A 1 238 ? -16.319 -36.893 24.609 1.00 48.25 238 THR A CA 1
ATOM 1802 C C . THR A 1 238 ? -15.444 -37.890 25.374 1.00 48.25 238 THR A C 1
ATOM 1804 O O . THR A 1 238 ? -15.420 -39.077 25.072 1.00 48.25 238 THR A O 1
ATOM 1807 N N . LEU A 1 239 ? -14.654 -37.403 26.330 1.00 50.12 239 LEU A N 1
ATOM 1808 C CA . LEU A 1 239 ? -14.039 -38.234 27.362 1.00 50.12 239 LEU A CA 1
ATOM 1809 C C . LEU A 1 239 ? -14.992 -38.258 28.555 1.00 50.12 239 LEU A C 1
ATOM 1811 O O . LEU A 1 239 ? -14.818 -37.542 29.536 1.00 50.12 239 LEU A O 1
ATOM 1815 N N . LEU A 1 240 ? -16.034 -39.074 28.414 1.00 50.62 240 LEU A N 1
ATOM 1816 C CA . LEU A 1 240 ? -16.806 -39.624 29.521 1.00 50.62 240 LEU A CA 1
ATOM 1817 C C . LEU A 1 240 ? -17.007 -41.115 29.241 1.00 50.62 240 LEU A C 1
ATOM 1819 O O . LEU A 1 240 ? -17.959 -41.512 28.572 1.00 50.62 240 LEU A O 1
ATOM 1823 N N . SER A 1 241 ? -16.072 -41.911 29.750 1.00 52.69 241 SER A N 1
ATOM 1824 C CA . SER A 1 241 ? -16.267 -43.301 30.167 1.00 52.69 241 SER A CA 1
ATOM 1825 C C . SER A 1 241 ? -15.233 -43.618 31.235 1.00 52.69 241 SER A C 1
ATOM 1827 O O . SER A 1 241 ? -14.034 -43.469 30.899 1.00 52.69 241 SER A O 1
#

Radius of gyration: 21.04 Å; Cα contacts (8 Å, |Δi|>4): 200; chains: 1; bounding box: 53×56×54 Å

Solvent-accessible surface area (backbone atoms only — not comparable to full-atom values): 13483 Å² total; per-residue (Å²): 136,87,83,82,88,70,84,73,94,59,58,68,60,55,52,52,40,50,51,49,51,42,45,51,39,50,49,13,54,61,48,43,56,37,18,65,70,52,50,40,40,65,69,53,52,47,66,62,45,48,62,56,49,54,52,48,52,53,52,48,60,73,48,54,77,52,53,60,54,53,51,50,51,52,48,53,54,47,71,72,42,59,68,72,56,40,53,51,53,50,50,46,52,46,53,60,53,56,55,52,58,51,33,80,47,83,69,44,75,65,34,44,63,64,60,47,44,58,18,50,49,26,36,73,65,16,25,64,70,73,46,88,98,37,55,88,57,56,70,62,34,48,45,48,26,38,51,49,13,51,37,41,54,71,71,35,85,80,63,40,63,22,46,60,52,44,54,48,49,52,41,50,49,54,47,52,45,50,48,34,47,75,72,68,46,53,74,70,54,35,52,49,53,49,41,54,48,64,70,28,70,62,46,52,53,52,54,66,40,34,60,45,75,71,59,61,58,55,68,66,62,54,51,56,54,54,51,59,61,60,66,73,70,68,78,81,76,82,86,80,129

Mean predicted aligned error: 8.53 Å

Secondary structure (DSSP, 8-state):
--------TTHHHHHHHHHHHHHHHHHHHHHHHHHHTT---HHHHHHHHHHHHHHHHHHHHHHTTTHHHHHHHHHHHHHHS-HHHHHHHHHHHHHHHHHHHGGGSPPPHHHHHHHTHHHHHHHHHSS--PPTT-TTTTTTTHHHHHHHHHHHHTT-TT--HHHHHHHHHHHHHHHHHHHHHHTT--HHHHHHHHHHHHHSHHHHHHHHH--STTSPPHHHHHHHHHHHHHTT---------

pLDDT: mean 81.5, std 16.28, range [32.97, 97.75]

Foldseek 3Di:
DPPDPDPDPPVVVLVLLLCVLVVLLVLLVVLQVQQAVLNLAPVVLCVVVVVVVVVNVVVCVVCVVVVVVVVVVVVVVLVPDPPVLVVLLVVLVCLLVVLVVLQQPDADDPCCVQLVPQLLCCLVRVHRDADVVCNVSSVALSSLSSVSNSCVNVVNPSRALLNLLSSNVVSVLVNLLVVCVVVVHDPSVSSVSSVCCSPDPCNVCSSNNSHNNPSDNSVVVVVVVVVVVVVVPDPPPPPDD